Protein AF-A0A3P3W7S9-F1 (afdb_monomer)

Organism: NCBI:txid2488993

Solvent-accessible surface area (backbone atoms only — not comparable to full-atom values): 13340 Å² total; per-residue (Å²): 113,68,72,62,51,54,52,51,25,41,53,52,44,44,53,49,47,34,52,47,26,52,76,54,43,89,82,35,68,66,42,37,53,52,24,51,50,52,52,49,37,46,53,52,24,73,74,41,65,72,84,59,17,66,53,35,43,47,53,34,48,53,51,43,51,54,51,57,74,47,34,88,75,47,58,93,92,58,33,7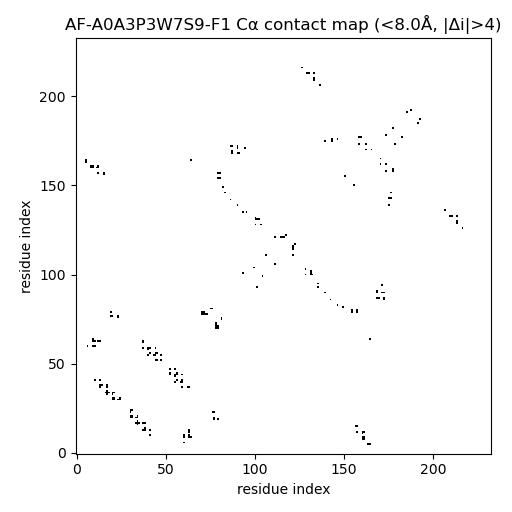8,64,56,93,42,49,70,54,45,57,52,47,64,74,55,48,83,81,50,91,58,55,92,82,52,71,82,57,52,73,70,60,63,67,69,51,60,90,87,38,72,73,50,57,55,48,53,49,52,54,51,48,54,55,49,50,48,51,53,49,54,52,50,52,56,48,55,45,67,76,67,62,43,78,69,52,53,54,51,46,68,36,36,60,91,76,54,55,87,56,58,42,51,51,42,40,62,63,47,53,82,49,74,80,68,94,64,78,99,43,75,70,56,53,56,51,51,52,50,52,52,50,50,53,51,50,54,51,51,51,52,54,57,52,45,55,55,53,51,50,55,53,49,56,49,54,54,49,57,50,63,77,73,110

Sequence (233 aa):
MEKLEVQKKALSLGKLFVKQLKLKAGDDMLSMWMAHYIAEKMANAESAVGKQKAKLDKECFDTILALWKHRWTMQRGSRPLENFELLFEVLQKLDPDKEKSFYVDRFKDDDLKKLKKGAASREWLDIAIELDKIARLGIEYSLGKATEVSETDLSEEWLKNSSMLTDNADRKIIRILLERTPILELEDDESNIAFMENLKIEKIKNRIESLKHFSKINTKLLESLERDLITKE

pLDDT: mean 71.25, std 13.62, range [36.81, 92.31]

Foldseek 3Di:
DVVVLLLVLLVLLLVLLLVLLVVPVPPDPVSVVLSVVLVVLSVCLVPDDDPVNVVSSVVSSVSSLVVVVCQVVDDPSSHQPNVCPVVLVVCVLLPPPPPDQNPCNVADPVNLVPDDPPDPVNVVVVLVSLVSNLVSLVSLVVSLVVCVVVDDVSNVSSLVSCCVSDDDRSVRVSCSNCVVPPPPVDDPDPVVVVVRVVVVVVVVVVSVVSVVVVVVSVVVVVVVVVVVVVVVD

Mean predicted aligned error: 13.7 Å

Structure (mmCIF, N/CA/C/O backbone):
data_AF-A0A3P3W7S9-F1
#
_entry.id   AF-A0A3P3W7S9-F1
#
loop_
_atom_site.group_PDB
_atom_site.id
_atom_site.type_symbol
_atom_site.label_atom_id
_atom_site.label_alt_id
_atom_site.label_comp_id
_atom_site.label_asym_id
_atom_site.label_entity_id
_atom_site.label_seq_id
_atom_site.pdbx_PDB_ins_code
_atom_site.Cartn_x
_atom_site.Cartn_y
_atom_site.Cartn_z
_atom_site.occupancy
_atom_site.B_iso_or_equiv
_atom_site.auth_seq_id
_atom_site.auth_comp_id
_atom_site.auth_asym_id
_atom_site.auth_atom_id
_atom_site.pdbx_PDB_model_num
ATOM 1 N N . MET A 1 1 ? -7.184 -16.498 17.902 1.00 48.34 1 MET A N 1
ATOM 2 C CA . MET A 1 1 ? -6.368 -15.277 18.070 1.00 48.34 1 MET A CA 1
ATOM 3 C C . MET A 1 1 ? -6.743 -14.214 17.044 1.00 48.34 1 MET A C 1
ATOM 5 O O . MET A 1 1 ? -7.077 -13.113 17.454 1.00 48.34 1 MET A O 1
ATOM 9 N N . GLU A 1 2 ? -6.859 -14.577 15.767 1.00 56.97 2 GLU A N 1
ATOM 10 C CA . GLU A 1 2 ? -7.208 -13.697 14.634 1.00 56.97 2 GLU A CA 1
ATOM 11 C C . GLU A 1 2 ? -8.414 -12.748 14.855 1.00 56.97 2 GLU A C 1
ATOM 13 O O . GLU A 1 2 ? -8.296 -11.536 14.701 1.00 56.97 2 GLU A O 1
ATOM 18 N N . LYS A 1 3 ? -9.570 -13.247 15.331 1.00 66.06 3 LYS A N 1
ATOM 19 C CA . LYS A 1 3 ? -10.762 -12.398 15.581 1.00 66.06 3 LYS A CA 1
ATOM 20 C C . LYS A 1 3 ? -10.548 -11.307 16.638 1.00 66.06 3 LYS A C 1
ATOM 22 O O . LYS A 1 3 ? -11.140 -10.236 16.533 1.00 66.06 3 LYS A O 1
ATOM 27 N N . LEU A 1 4 ? -9.725 -11.579 17.653 1.00 72.75 4 LEU A N 1
ATOM 28 C CA . LEU A 1 4 ? -9.430 -10.622 18.722 1.00 72.75 4 LEU A CA 1
ATOM 29 C C . LEU A 1 4 ? -8.502 -9.512 18.210 1.00 72.75 4 LEU A C 1
ATOM 31 O O . LEU A 1 4 ? -8.643 -8.352 18.589 1.00 72.75 4 LEU A O 1
ATOM 35 N N . GLU A 1 5 ? -7.562 -9.862 17.336 1.00 75.19 5 GLU A N 1
ATOM 36 C CA . GLU A 1 5 ? -6.640 -8.907 16.728 1.00 75.19 5 GLU A CA 1
ATOM 37 C C . GLU A 1 5 ? -7.349 -7.980 15.734 1.00 75.19 5 GLU A C 1
ATOM 39 O O . GLU A 1 5 ? -7.172 -6.762 15.788 1.00 75.19 5 GLU A O 1
ATOM 44 N N . VAL A 1 6 ? -8.235 -8.534 14.904 1.00 76.31 6 VAL A N 1
ATOM 45 C CA . VAL A 1 6 ? -9.087 -7.770 13.981 1.00 76.31 6 VAL A CA 1
ATOM 46 C C . VAL A 1 6 ? -9.967 -6.764 14.734 1.00 76.31 6 VAL A C 1
ATOM 48 O O . VAL A 1 6 ? -10.072 -5.606 14.328 1.00 76.31 6 VAL A O 1
ATOM 51 N N . GLN A 1 7 ? -10.545 -7.160 15.873 1.00 78.06 7 GLN A N 1
ATOM 52 C CA . GLN A 1 7 ? -11.317 -6.249 16.725 1.00 78.06 7 GLN A CA 1
ATOM 53 C C . GLN A 1 7 ? -10.458 -5.122 17.312 1.00 78.06 7 GLN A C 1
ATOM 55 O O . GLN A 1 7 ? -10.874 -3.963 17.291 1.00 78.06 7 GLN A O 1
ATOM 60 N N . LYS A 1 8 ? -9.245 -5.424 17.790 1.00 82.88 8 LYS A N 1
ATOM 61 C CA . LYS A 1 8 ? -8.313 -4.401 18.294 1.00 82.88 8 LYS A CA 1
ATOM 62 C C . LYS A 1 8 ? -7.922 -3.401 17.204 1.00 82.88 8 LYS A C 1
ATOM 64 O O . LYS A 1 8 ? -7.954 -2.199 17.455 1.00 82.88 8 LYS A O 1
ATOM 69 N N . LYS A 1 9 ? -7.605 -3.878 15.995 1.00 81.69 9 LYS A N 1
ATOM 70 C CA . LYS A 1 9 ? -7.265 -3.029 14.838 1.00 81.69 9 LYS A CA 1
ATOM 71 C C . LYS A 1 9 ? -8.430 -2.119 14.441 1.00 81.69 9 LYS A C 1
ATOM 73 O O . LYS A 1 9 ? -8.224 -0.926 14.227 1.00 81.69 9 LYS A O 1
ATOM 78 N N . ALA A 1 10 ? -9.658 -2.636 14.444 1.00 83.12 10 ALA A N 1
ATOM 79 C CA . ALA A 1 10 ? -10.846 -1.820 14.209 1.00 83.12 10 ALA A CA 1
ATOM 80 C C . ALA A 1 10 ? -11.031 -0.737 15.283 1.00 83.12 10 ALA A C 1
ATOM 82 O O . ALA A 1 10 ? -11.249 0.419 14.940 1.00 83.12 10 ALA A O 1
ATOM 83 N N . LEU A 1 11 ? -10.871 -1.047 16.572 1.00 85.88 11 LEU A N 1
ATOM 84 C CA . LEU A 1 11 ? -10.945 -0.021 17.620 1.00 85.88 11 LEU A CA 1
ATOM 85 C C . LEU A 1 11 ? -9.870 1.061 17.443 1.00 85.88 11 LEU A C 1
ATOM 87 O O . LEU A 1 11 ? -10.163 2.248 17.588 1.00 85.88 11 LEU A O 1
ATOM 91 N N . SER A 1 12 ? -8.646 0.684 17.074 1.00 87.31 12 SER A N 1
ATOM 92 C CA . SER A 1 12 ? -7.593 1.649 16.745 1.00 87.31 12 SER A CA 1
ATOM 93 C C . SER A 1 12 ? -7.979 2.548 15.564 1.00 87.31 12 SER A C 1
ATOM 95 O O . SER A 1 12 ? -7.796 3.761 15.656 1.00 87.31 12 SER A O 1
ATOM 97 N N . LEU A 1 13 ? -8.596 2.008 14.503 1.00 84.25 13 LEU A N 1
ATOM 98 C CA . LEU A 1 13 ? -9.156 2.826 13.414 1.00 84.25 13 LEU A CA 1
ATOM 99 C C . LEU A 1 13 ? -10.234 3.793 13.909 1.00 84.25 13 LEU A C 1
ATOM 101 O O . LEU A 1 13 ? -10.255 4.947 13.489 1.00 84.25 13 LEU A O 1
ATOM 105 N N . GLY A 1 14 ? -11.109 3.351 14.815 1.00 85.69 14 GLY A N 1
ATOM 106 C CA . GLY A 1 14 ? -12.114 4.214 15.435 1.00 85.69 14 GLY A CA 1
ATOM 107 C C . GLY A 1 14 ? -11.482 5.434 16.110 1.00 85.69 14 GLY A C 1
ATOM 108 O O . GLY A 1 14 ? -11.909 6.564 15.872 1.00 85.69 14 GLY A O 1
ATOM 109 N N . LYS A 1 15 ? -10.394 5.237 16.867 1.00 89.06 15 LYS A N 1
ATOM 110 C CA . LYS A 1 15 ? -9.642 6.336 17.507 1.00 89.06 15 LYS A CA 1
ATOM 111 C C . LYS A 1 15 ? -9.052 7.303 16.480 1.00 89.06 15 LYS A C 1
ATOM 113 O O . LYS A 1 15 ? -9.126 8.517 16.677 1.00 89.06 15 LYS A O 1
ATOM 118 N N . LEU A 1 16 ? -8.516 6.780 15.377 1.00 87.25 16 LEU A N 1
ATOM 119 C CA . LEU A 1 16 ? -7.978 7.597 14.288 1.00 87.25 16 LEU A CA 1
ATOM 120 C C . LEU A 1 16 ? -9.069 8.420 13.596 1.00 87.25 16 LEU A C 1
ATOM 122 O O . LEU A 1 16 ? -8.857 9.606 13.351 1.00 87.25 16 LEU A O 1
ATOM 126 N N . PHE A 1 17 ? -10.258 7.850 13.367 1.00 86.38 17 PHE A N 1
ATOM 127 C CA . PHE A 1 17 ? -11.401 8.597 12.831 1.00 86.38 17 PHE A CA 1
ATOM 128 C C . PHE A 1 17 ? -11.812 9.734 13.756 1.00 86.38 17 PHE A C 1
ATOM 130 O O . PHE A 1 17 ? -11.965 10.863 13.300 1.00 86.38 17 PHE A O 1
ATOM 137 N N . VAL A 1 18 ? -11.942 9.469 15.057 1.00 87.00 18 VAL A N 1
ATOM 138 C CA . VAL A 1 18 ? -12.295 10.504 16.037 1.00 87.00 18 VAL A CA 1
ATOM 139 C C . VAL A 1 18 ? -11.268 11.638 16.026 1.00 87.00 18 VAL A C 1
ATOM 141 O O . VAL A 1 18 ? -11.655 12.804 16.058 1.00 87.00 18 VAL A O 1
ATOM 144 N N . LYS A 1 19 ? -9.970 11.319 15.949 1.00 86.62 19 LYS A N 1
ATOM 145 C CA . LYS A 1 19 ? -8.893 12.316 15.855 1.00 86.62 19 LYS A CA 1
ATOM 146 C C . LYS A 1 19 ? -8.997 13.122 14.556 1.00 86.62 19 LYS A C 1
ATOM 148 O O . LYS A 1 19 ? -9.056 14.345 14.618 1.00 86.62 19 LYS A O 1
ATOM 153 N N . GLN A 1 20 ? -9.086 12.453 13.406 1.00 82.50 20 GLN A N 1
ATOM 154 C CA . GLN A 1 20 ? -9.135 13.091 12.085 1.00 82.50 20 GLN A CA 1
ATOM 155 C C . GLN A 1 20 ? -10.357 14.000 11.922 1.00 82.50 20 GLN A C 1
ATOM 157 O O . GLN A 1 20 ? -10.227 15.149 11.508 1.00 82.50 20 GLN A O 1
ATOM 162 N N . LEU A 1 21 ? -11.541 13.507 12.282 1.00 83.44 21 LEU A N 1
ATOM 163 C CA . LEU A 1 21 ? -12.796 14.243 12.135 1.00 83.44 21 LEU A CA 1
ATOM 164 C C . LEU A 1 21 ? -12.864 15.456 13.079 1.00 83.44 21 LEU A C 1
ATOM 166 O O . LEU A 1 21 ? -13.426 16.485 12.712 1.00 83.44 21 LEU A O 1
ATOM 170 N N . LYS A 1 22 ? -12.240 15.379 14.265 1.00 79.75 22 LYS A N 1
ATOM 171 C CA . LYS A 1 22 ? -12.144 16.514 15.201 1.00 79.75 22 LYS A CA 1
ATOM 172 C C . LYS A 1 22 ? -11.171 17.602 14.747 1.00 79.75 22 LYS A C 1
ATOM 174 O O . LYS A 1 22 ? -11.395 18.764 15.069 1.00 79.75 22 LYS A O 1
ATOM 179 N N . LEU A 1 23 ? -10.122 17.267 13.990 1.00 71.62 23 LEU A N 1
ATOM 180 C CA . LEU A 1 23 ? -9.153 18.254 13.486 1.00 71.62 23 LEU A CA 1
ATOM 181 C C . LEU A 1 23 ? -9.780 19.271 12.513 1.00 71.62 23 LEU A C 1
ATOM 183 O O . LEU A 1 23 ? -9.261 20.375 12.378 1.00 71.62 23 LEU A O 1
ATOM 187 N N . LYS A 1 24 ? -10.907 18.931 11.872 1.00 63.69 24 LYS A N 1
ATOM 188 C CA . LYS A 1 24 ? -11.657 19.809 10.955 1.00 63.69 24 LYS A CA 1
ATOM 189 C C . LYS A 1 24 ? -13.030 20.254 11.472 1.00 63.69 24 LYS A C 1
ATOM 191 O O . LYS A 1 24 ? -13.818 20.820 10.720 1.00 63.69 24 LYS A O 1
ATOM 196 N N . ALA A 1 25 ? -13.290 20.070 12.764 1.00 56.97 25 ALA A N 1
ATOM 197 C CA . ALA A 1 25 ? -14.557 20.384 13.427 1.00 56.97 25 ALA A CA 1
ATOM 198 C C . ALA A 1 25 ? -15.072 21.829 13.267 1.00 56.97 25 ALA A C 1
ATOM 200 O O . ALA A 1 25 ? -16.229 22.084 13.586 1.00 56.97 25 ALA A O 1
ATOM 201 N N . GLY A 1 26 ? -14.227 22.764 12.819 1.00 58.28 26 GLY A N 1
ATOM 202 C CA . GLY A 1 26 ? -14.565 24.183 12.708 1.00 58.28 26 GLY A CA 1
ATOM 203 C C . GLY A 1 26 ? -15.708 24.496 11.737 1.00 58.28 26 GLY A C 1
ATOM 204 O O . GLY A 1 26 ? -16.517 25.355 12.063 1.00 58.28 26 GLY A O 1
ATOM 205 N N . ASP A 1 27 ? -15.818 23.771 10.612 1.00 59.06 27 ASP A N 1
ATOM 206 C CA . ASP A 1 27 ? -16.780 24.091 9.535 1.00 59.06 27 ASP A CA 1
ATOM 207 C C . ASP A 1 27 ? -17.747 22.944 9.163 1.00 59.06 27 ASP A C 1
ATOM 209 O O . ASP A 1 27 ? -18.710 23.176 8.432 1.00 59.06 27 ASP A O 1
ATOM 213 N N . ASP A 1 28 ? -17.545 21.712 9.656 1.00 72.94 28 ASP A N 1
ATOM 214 C CA . ASP A 1 28 ? -18.392 20.558 9.305 1.00 72.94 28 ASP A CA 1
ATOM 215 C C . ASP A 1 28 ? -19.055 19.906 10.528 1.00 72.94 28 ASP A C 1
ATOM 217 O O . ASP A 1 28 ? -18.477 19.067 11.232 1.00 72.94 28 ASP A O 1
ATOM 221 N N . MET A 1 29 ? -20.326 20.258 10.743 1.00 78.25 29 MET A N 1
ATOM 222 C CA . MET A 1 29 ? -21.159 19.648 11.780 1.00 78.25 29 MET A CA 1
ATOM 223 C C . MET A 1 29 ? -21.304 18.132 11.591 1.00 78.25 29 MET A C 1
ATOM 225 O O . MET A 1 29 ? -21.335 17.409 12.584 1.00 78.25 29 MET A O 1
ATOM 229 N N . LEU A 1 30 ? -21.348 17.617 10.358 1.00 81.19 30 LEU A N 1
ATOM 230 C CA . LEU A 1 30 ? -21.513 16.182 10.113 1.00 81.19 30 LEU A CA 1
ATOM 231 C C . LEU A 1 30 ? -20.293 15.394 10.610 1.00 81.19 30 LEU A C 1
ATOM 233 O O . LEU A 1 30 ? -20.451 14.390 11.310 1.00 81.19 30 LEU A O 1
ATOM 237 N N . SER A 1 31 ? -19.082 15.867 10.299 1.00 80.44 31 SER A N 1
ATOM 238 C CA . SER A 1 31 ? -17.833 15.268 10.788 1.00 80.44 31 SER A CA 1
ATOM 239 C C . SER A 1 31 ? -17.781 15.235 12.316 1.00 80.44 31 SER A C 1
ATOM 241 O O . SER A 1 31 ? -17.398 14.217 12.896 1.00 80.44 31 SER A O 1
ATOM 243 N N . MET A 1 32 ? -18.239 16.299 12.980 1.00 82.06 32 MET A N 1
ATOM 244 C CA . MET A 1 32 ? -18.316 16.346 14.442 1.00 82.06 32 MET A CA 1
ATOM 245 C C . MET A 1 32 ? -19.301 15.336 15.019 1.00 82.06 32 MET A C 1
ATOM 247 O O . MET A 1 32 ? -18.949 14.582 15.928 1.00 82.06 32 MET A O 1
ATOM 251 N N . TRP A 1 33 ? -20.512 15.273 14.469 1.00 87.00 33 TRP A N 1
ATOM 252 C CA . TRP A 1 33 ? -21.512 14.289 14.882 1.00 87.00 33 TRP A CA 1
ATOM 253 C C . TRP A 1 33 ? -20.998 12.860 14.710 1.00 87.00 33 TRP A C 1
ATOM 255 O O . TRP A 1 33 ? -21.139 12.043 15.619 1.00 87.00 33 TRP A O 1
ATOM 265 N N . MET A 1 34 ? -20.330 12.571 13.593 1.00 87.31 34 MET A N 1
ATOM 266 C CA . MET A 1 34 ? -19.750 11.254 13.342 1.00 87.31 34 MET A CA 1
ATOM 267 C C . MET A 1 34 ? -18.612 10.930 14.322 1.00 87.31 34 MET A C 1
ATOM 269 O O . MET A 1 34 ? -18.559 9.824 14.859 1.00 87.31 34 MET A O 1
ATOM 273 N N . ALA A 1 35 ? -17.739 11.895 14.629 1.00 87.12 35 ALA A N 1
ATOM 274 C CA . ALA A 1 35 ? -16.677 11.718 15.619 1.00 87.12 35 ALA A CA 1
ATOM 275 C C . ALA A 1 35 ? -17.239 11.407 17.015 1.00 87.12 35 ALA A C 1
ATOM 277 O O . ALA A 1 35 ? -16.740 10.518 17.706 1.00 87.12 35 ALA A O 1
ATOM 278 N N . HIS A 1 36 ? -18.284 12.122 17.433 1.00 87.88 36 HIS A N 1
ATOM 279 C CA . HIS A 1 36 ? -18.950 11.874 18.709 1.00 87.88 36 HIS A CA 1
ATOM 280 C C . HIS A 1 36 ? -19.656 10.519 18.735 1.00 87.88 36 HIS A C 1
ATOM 282 O O . HIS A 1 36 ? -19.492 9.779 19.701 1.00 87.88 36 HIS A O 1
ATOM 288 N N . TYR A 1 37 ? -20.358 10.161 17.661 1.00 91.69 37 TYR A N 1
ATOM 289 C CA . TYR A 1 37 ? -21.063 8.887 17.552 1.00 91.69 37 TYR A CA 1
ATOM 290 C C . TYR A 1 37 ? -20.120 7.682 17.666 1.00 91.69 37 TYR A C 1
ATOM 292 O O . TYR A 1 37 ? -20.388 6.748 18.422 1.00 91.69 37 TYR A O 1
ATOM 300 N N . ILE A 1 38 ? -18.976 7.710 16.974 1.00 92.31 38 ILE A N 1
ATOM 301 C CA . ILE A 1 38 ? -17.969 6.643 17.087 1.00 92.31 38 ILE A CA 1
ATOM 302 C C . ILE A 1 38 ? -17.402 6.590 18.504 1.00 92.31 38 ILE A C 1
ATOM 304 O O . ILE A 1 38 ? -17.311 5.508 19.081 1.00 92.31 38 ILE A O 1
ATOM 308 N N . ALA A 1 39 ? -17.037 7.741 19.078 1.00 89.88 39 ALA A N 1
ATOM 309 C CA . ALA A 1 39 ? -16.485 7.801 20.429 1.00 89.88 39 ALA A CA 1
ATOM 310 C C . ALA A 1 39 ? -17.464 7.233 21.469 1.00 89.88 39 ALA A C 1
ATOM 312 O O . ALA A 1 39 ? -17.054 6.493 22.361 1.00 89.88 39 ALA A O 1
ATOM 313 N N . GLU A 1 40 ? -18.758 7.521 21.325 1.00 90.69 40 GLU A N 1
ATOM 314 C CA . GLU A 1 40 ? -19.816 6.972 22.169 1.00 90.69 40 GLU A CA 1
ATOM 315 C C . GLU A 1 40 ? -19.940 5.451 22.003 1.00 90.69 40 GLU A C 1
ATOM 317 O O . GLU A 1 40 ? -19.948 4.715 22.992 1.00 90.69 40 GLU A O 1
ATOM 322 N N . LYS A 1 41 ? -19.981 4.946 20.763 1.00 91.88 41 LYS A N 1
ATOM 323 C CA . LYS A 1 41 ? -20.032 3.499 20.494 1.00 91.88 41 LYS A CA 1
ATOM 324 C C . LYS A 1 41 ? -18.829 2.761 21.079 1.00 91.88 41 LYS A C 1
ATOM 326 O O . LYS A 1 41 ? -19.001 1.684 21.649 1.00 91.88 41 LYS A O 1
ATOM 331 N N . MET A 1 42 ? -17.642 3.358 21.005 1.00 90.25 42 MET A N 1
ATOM 332 C CA . MET A 1 42 ? -16.427 2.829 21.620 1.00 90.25 42 MET A CA 1
ATOM 333 C C . MET A 1 42 ? -16.506 2.823 23.149 1.00 90.25 42 MET A C 1
ATOM 335 O O . MET A 1 42 ? -16.262 1.785 23.759 1.00 90.25 42 MET A O 1
ATOM 339 N N . ALA A 1 43 ? -16.906 3.934 23.770 1.00 89.25 43 ALA A N 1
ATOM 340 C CA . ALA A 1 43 ? -17.034 4.032 25.225 1.00 89.25 43 ALA A CA 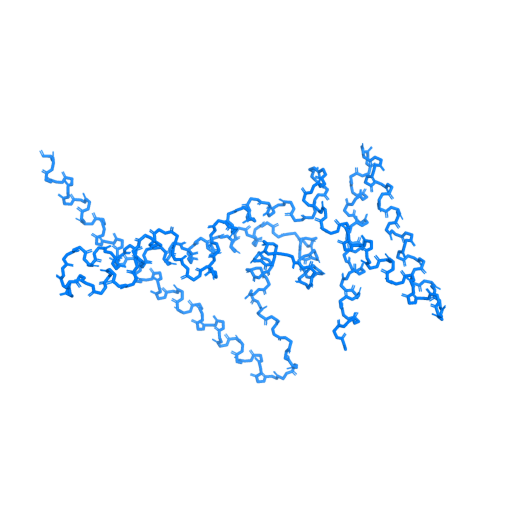1
ATOM 341 C C . ALA A 1 43 ? -18.067 3.038 25.787 1.00 89.25 43 ALA A C 1
ATOM 343 O O . ALA A 1 43 ? -17.839 2.395 26.816 1.00 89.25 43 ALA A O 1
ATOM 344 N N . ASN A 1 44 ? -19.187 2.857 25.084 1.00 88.25 44 ASN A N 1
ATOM 345 C CA . ASN A 1 44 ? -20.223 1.891 25.447 1.00 88.25 44 ASN A CA 1
ATOM 346 C C . ASN A 1 44 ? -19.721 0.442 25.342 1.00 88.25 44 ASN A C 1
ATOM 348 O O . ASN A 1 44 ? -20.028 -0.379 26.202 1.00 88.25 44 ASN A O 1
ATOM 352 N N . ALA A 1 45 ? -18.927 0.119 24.319 1.00 88.69 45 ALA A N 1
ATOM 353 C CA . ALA A 1 45 ? -18.310 -1.200 24.169 1.00 88.69 45 ALA A CA 1
ATOM 354 C C . ALA A 1 45 ? -17.260 -1.481 25.267 1.00 88.69 45 ALA A C 1
ATOM 356 O O . ALA A 1 45 ? -17.261 -2.546 25.897 1.00 88.69 45 ALA A O 1
ATOM 357 N N . GLU A 1 46 ? -16.405 -0.498 25.568 1.00 87.50 46 GLU A N 1
ATOM 358 C CA . GLU A 1 46 ? -15.364 -0.609 26.597 1.00 87.50 46 GLU A CA 1
ATOM 359 C C . GLU A 1 46 ? -15.958 -0.812 28.002 1.00 87.50 46 GLU A C 1
ATOM 361 O O . GLU A 1 46 ? -15.513 -1.704 28.730 1.00 87.50 46 GLU A O 1
ATOM 366 N N . SER A 1 47 ? -17.004 -0.054 28.350 1.00 86.94 47 SER A N 1
ATOM 367 C CA . SER A 1 47 ? -17.661 -0.091 29.668 1.00 86.94 47 SER A CA 1
ATOM 368 C C . SER A 1 47 ? -18.626 -1.267 29.878 1.00 86.94 47 SER A C 1
ATOM 370 O O . SER A 1 47 ? -18.957 -1.597 31.018 1.00 86.94 47 SER A O 1
ATOM 372 N N . ALA A 1 48 ? -19.072 -1.934 28.811 1.00 87.44 48 ALA A N 1
ATOM 373 C CA . ALA A 1 48 ? -20.021 -3.036 28.914 1.00 87.44 48 ALA A CA 1
ATOM 374 C C . ALA A 1 48 ? -19.402 -4.326 29.476 1.00 87.44 48 ALA A C 1
ATOM 376 O O . ALA A 1 48 ? -18.258 -4.689 29.181 1.00 87.44 48 ALA A O 1
ATOM 377 N N . VAL A 1 49 ? -20.208 -5.073 30.239 1.00 84.50 49 VAL A N 1
ATOM 378 C CA . VAL A 1 49 ? -19.833 -6.347 30.873 1.00 84.50 49 VAL A CA 1
ATOM 379 C C . VAL A 1 49 ? -20.888 -7.420 30.574 1.00 84.50 49 VAL A C 1
ATOM 381 O O . VAL A 1 49 ? -22.065 -7.130 30.353 1.00 84.50 49 VAL A O 1
ATOM 384 N N . GLY A 1 50 ? -20.474 -8.688 30.545 1.00 82.56 50 GLY A N 1
ATOM 385 C CA . GLY A 1 50 ? -21.378 -9.827 30.377 1.00 82.56 50 GLY A CA 1
ATOM 386 C C . GLY A 1 50 ? -21.966 -9.941 28.966 1.00 82.56 50 GLY A C 1
ATOM 387 O O . GLY A 1 50 ? -21.332 -9.579 27.977 1.00 82.56 50 GLY A O 1
ATOM 388 N N . LYS A 1 51 ? -23.194 -10.465 28.855 1.00 78.38 51 LYS A N 1
ATOM 389 C CA . LYS A 1 51 ? -23.840 -10.767 27.559 1.00 78.38 51 LYS A CA 1
ATOM 390 C C . LYS A 1 51 ? -24.038 -9.539 26.660 1.00 78.38 51 LYS A C 1
ATOM 392 O O . LYS A 1 51 ? -24.097 -9.685 25.443 1.00 78.38 51 LYS A O 1
ATOM 397 N N . GLN A 1 52 ? -24.126 -8.344 27.242 1.00 85.25 52 GLN A N 1
ATOM 398 C CA . GLN A 1 52 ? -24.321 -7.101 26.497 1.00 85.25 52 GLN A CA 1
ATOM 399 C C . GLN A 1 52 ? -23.029 -6.602 25.833 1.00 85.25 52 GLN A C 1
ATOM 401 O O . GLN A 1 52 ? -23.101 -5.956 24.788 1.00 85.25 52 GLN A O 1
ATOM 406 N N . LYS A 1 53 ? -21.859 -6.980 26.371 1.00 87.31 53 LYS A N 1
ATOM 407 C CA . LYS A 1 53 ? -20.546 -6.605 25.831 1.00 87.31 53 LYS A CA 1
ATOM 408 C C . LYS A 1 53 ? -20.362 -7.086 24.394 1.00 87.31 53 LYS A C 1
ATOM 410 O O . LYS A 1 53 ? -20.118 -6.284 23.507 1.00 87.31 53 LYS A O 1
ATOM 415 N N . ALA A 1 54 ? -20.623 -8.369 24.141 1.00 85.50 54 ALA A N 1
ATOM 416 C CA . ALA A 1 54 ? -20.471 -8.955 22.809 1.00 85.50 54 ALA A CA 1
ATOM 417 C C . ALA A 1 54 ? -21.344 -8.270 21.738 1.00 85.50 54 ALA A C 1
ATOM 419 O O . ALA A 1 54 ? -20.944 -8.172 20.579 1.00 85.50 54 ALA A O 1
ATOM 420 N N . LYS A 1 55 ? -22.536 -7.788 22.118 1.00 88.88 55 LYS A N 1
ATOM 421 C CA . LYS A 1 55 ? -23.423 -7.051 21.210 1.00 88.88 55 LYS A CA 1
ATOM 422 C C . LYS A 1 55 ? -22.864 -5.660 20.899 1.00 88.88 55 LYS A C 1
ATOM 424 O O . LYS A 1 55 ? -22.802 -5.288 19.733 1.00 88.88 55 LYS A O 1
ATOM 429 N N . LEU A 1 56 ? -22.445 -4.922 21.926 1.00 88.44 56 LEU A N 1
ATOM 430 C CA . LEU A 1 56 ? -21.909 -3.566 21.778 1.00 88.44 56 LEU A CA 1
ATOM 431 C C . LEU A 1 56 ? -20.553 -3.551 21.060 1.00 88.44 56 LEU A C 1
ATOM 433 O O . LEU A 1 56 ? -20.343 -2.697 20.203 1.00 88.44 56 LEU A O 1
ATOM 437 N N . ASP A 1 57 ? -19.688 -4.533 21.320 1.00 85.50 57 ASP A N 1
ATOM 438 C CA . ASP A 1 57 ? -18.430 -4.726 20.588 1.00 85.50 57 ASP A CA 1
ATOM 439 C C . ASP A 1 57 ? -18.692 -4.925 19.093 1.00 85.50 57 ASP A C 1
ATOM 441 O O . ASP A 1 57 ? -18.033 -4.313 18.253 1.00 85.50 57 ASP A O 1
ATOM 445 N N . LYS A 1 58 ? -19.686 -5.757 18.753 1.00 88.25 58 LYS A N 1
ATOM 446 C CA . LYS A 1 58 ? -20.064 -6.004 17.361 1.00 88.25 58 LYS A CA 1
ATOM 447 C C . LYS A 1 58 ? -20.636 -4.751 16.698 1.00 88.25 58 LYS A C 1
ATOM 449 O O . LYS A 1 58 ? -20.216 -4.416 15.599 1.00 88.25 58 LYS A O 1
ATOM 454 N N . GLU A 1 59 ? -21.548 -4.041 17.360 1.00 89.38 59 GLU A N 1
ATOM 455 C CA . GLU A 1 59 ? -22.098 -2.785 16.831 1.00 89.38 59 GLU A CA 1
ATOM 456 C C . GLU A 1 59 ? -21.008 -1.732 16.598 1.00 89.38 59 GLU A C 1
ATOM 458 O O . GLU A 1 59 ? -21.002 -1.067 15.562 1.00 89.38 59 GLU A O 1
ATOM 463 N N . CYS A 1 60 ? -20.074 -1.588 17.541 1.00 89.50 60 CYS A N 1
ATOM 464 C CA . CYS A 1 60 ? -18.936 -0.683 17.420 1.00 89.50 60 CYS A CA 1
ATOM 465 C C . CYS A 1 60 ? -18.048 -1.068 16.227 1.00 89.50 60 CYS A C 1
ATOM 467 O O . CYS A 1 60 ? -17.757 -0.234 15.368 1.00 89.50 60 CYS A O 1
ATOM 469 N N . PHE A 1 61 ? -17.693 -2.350 16.122 1.00 88.25 61 PHE A N 1
ATOM 470 C CA . PHE A 1 61 ? -16.905 -2.891 15.017 1.00 88.25 61 PHE A CA 1
ATOM 471 C C . PHE A 1 61 ? -17.568 -2.661 13.652 1.00 88.25 61 PHE A C 1
ATOM 473 O O . PHE A 1 61 ? -16.936 -2.124 12.740 1.00 88.25 61 PHE A O 1
ATOM 480 N N . ASP A 1 62 ? -18.849 -3.015 13.522 1.00 89.31 62 ASP A N 1
ATOM 481 C CA . ASP A 1 62 ? -19.613 -2.875 12.280 1.00 89.31 62 ASP A CA 1
ATOM 482 C C . ASP A 1 62 ? -19.732 -1.398 11.867 1.00 89.31 62 ASP A C 1
ATOM 484 O O . ASP A 1 62 ? -19.603 -1.069 10.687 1.00 89.31 62 ASP A O 1
ATOM 488 N N . THR A 1 63 ? -19.901 -0.493 12.838 1.00 90.88 63 THR A N 1
ATOM 489 C CA . THR A 1 63 ? -19.950 0.960 12.604 1.00 90.88 63 THR A CA 1
ATOM 490 C C . THR A 1 63 ? -18.623 1.482 12.054 1.00 90.88 63 THR A C 1
ATOM 492 O O . THR A 1 63 ? -18.606 2.202 11.054 1.00 90.88 63 THR A O 1
ATOM 495 N N . ILE A 1 64 ? -17.500 1.101 12.670 1.00 89.19 64 ILE A N 1
ATOM 496 C CA . ILE A 1 64 ? -16.165 1.518 12.221 1.00 89.19 64 ILE A CA 1
ATOM 497 C C . ILE A 1 64 ? -15.881 0.979 10.816 1.00 89.19 64 ILE A C 1
ATOM 499 O O . ILE A 1 64 ? -15.379 1.712 9.963 1.00 89.19 64 ILE A O 1
ATOM 503 N N . LEU A 1 65 ? -16.246 -0.275 10.542 1.00 86.12 65 LEU A N 1
ATOM 504 C CA . LEU A 1 65 ? -16.111 -0.868 9.214 1.00 86.12 65 LEU A CA 1
ATOM 505 C C . LEU A 1 65 ? -16.964 -0.162 8.161 1.00 86.12 65 LEU A C 1
ATOM 507 O O . LEU A 1 65 ? -16.497 0.057 7.042 1.00 86.12 65 LEU A O 1
ATOM 511 N N . ALA A 1 66 ? -18.207 0.184 8.492 1.00 88.06 66 ALA A N 1
ATOM 512 C CA . ALA A 1 66 ? -19.081 0.920 7.589 1.00 88.06 66 ALA A CA 1
ATOM 513 C C . ALA A 1 66 ? -18.465 2.278 7.237 1.00 88.06 66 ALA A C 1
ATOM 515 O O . ALA A 1 66 ? -18.355 2.618 6.059 1.00 88.06 66 ALA A O 1
ATOM 516 N N . LEU A 1 67 ? -17.970 3.013 8.233 1.00 86.94 67 LEU A N 1
ATOM 517 C CA . LEU A 1 67 ? -17.309 4.290 7.992 1.00 86.94 67 LEU A CA 1
ATOM 518 C C . LEU A 1 67 ? -16.030 4.132 7.163 1.00 86.94 67 LEU A C 1
ATOM 520 O O . LEU A 1 67 ? -15.805 4.893 6.220 1.00 86.94 67 LEU A O 1
ATOM 524 N N . TRP A 1 68 ? -15.229 3.108 7.461 1.00 85.62 68 TRP A N 1
ATOM 525 C CA . TRP A 1 68 ? -14.036 2.779 6.690 1.00 85.62 68 TRP A CA 1
ATOM 526 C C . TRP A 1 68 ? -14.365 2.560 5.215 1.00 85.62 68 TRP A C 1
ATOM 528 O O . TRP A 1 68 ? -13.692 3.124 4.356 1.00 85.62 68 TRP A O 1
ATOM 538 N N . LYS A 1 69 ? -15.430 1.821 4.882 1.00 83.38 69 LYS A N 1
ATOM 539 C CA . LYS A 1 69 ? -15.854 1.604 3.485 1.00 83.38 69 LYS A CA 1
ATOM 540 C C . LYS A 1 69 ? -16.159 2.903 2.735 1.00 83.38 69 LYS A C 1
ATOM 542 O O . LYS A 1 69 ? -15.895 2.975 1.539 1.00 83.38 69 LYS A O 1
ATOM 547 N N . HIS A 1 70 ? -16.643 3.932 3.427 1.00 84.06 70 HIS A N 1
ATOM 548 C CA . HIS A 1 70 ? -16.996 5.228 2.842 1.00 84.06 70 HIS A CA 1
ATOM 549 C C . HIS A 1 70 ? -15.873 6.278 2.890 1.00 84.06 70 HIS A C 1
ATOM 551 O O . HIS A 1 70 ? -16.076 7.405 2.437 1.00 84.06 70 HIS A O 1
ATOM 557 N N . ARG A 1 71 ? -14.674 5.927 3.371 1.00 81.50 71 ARG A N 1
ATOM 558 C CA . ARG A 1 71 ? -13.536 6.849 3.562 1.00 81.50 71 ARG A CA 1
ATOM 559 C C . ARG A 1 71 ? -13.215 7.753 2.362 1.00 81.50 71 ARG A C 1
ATOM 561 O O . ARG A 1 71 ? -12.999 8.944 2.549 1.00 81.50 71 ARG A O 1
ATOM 568 N N . TRP A 1 72 ? -13.280 7.230 1.135 1.00 75.62 72 TRP A N 1
ATOM 569 C CA . TRP A 1 72 ? -12.979 7.981 -0.096 1.00 75.62 72 TRP A CA 1
ATOM 570 C C . TRP A 1 72 ? -14.057 8.996 -0.497 1.00 75.62 72 TRP A C 1
ATOM 572 O O . TRP A 1 72 ? -13.807 9.900 -1.290 1.00 75.62 72 TRP A O 1
ATOM 582 N N . THR A 1 73 ? -15.261 8.872 0.064 1.00 79.75 73 THR A N 1
ATOM 583 C CA . THR A 1 73 ? -16.383 9.787 -0.203 1.00 79.75 73 THR A CA 1
ATOM 584 C C . THR A 1 73 ? -16.444 10.965 0.768 1.00 79.75 73 THR A C 1
ATOM 586 O O . THR A 1 73 ? -17.275 11.852 0.598 1.00 79.75 73 THR A O 1
ATOM 589 N N . MET A 1 74 ? -15.560 11.003 1.773 1.00 77.69 74 MET A N 1
ATOM 590 C CA . MET A 1 74 ? -15.511 12.094 2.747 1.00 77.69 74 MET A CA 1
ATOM 591 C C . MET A 1 74 ? -15.051 13.409 2.096 1.00 77.69 74 MET A C 1
ATOM 593 O O . MET A 1 74 ? -14.505 13.432 0.988 1.00 77.69 74 MET A O 1
ATOM 597 N N . GLN A 1 75 ? -15.273 14.532 2.774 1.00 74.94 75 GLN A N 1
ATOM 598 C CA . GLN A 1 75 ? -14.810 15.833 2.293 1.00 74.94 75 GLN A CA 1
ATOM 599 C C . GLN A 1 75 ? -13.276 15.916 2.268 1.00 74.94 75 GLN A C 1
ATOM 601 O O . GLN A 1 75 ? -12.584 15.261 3.052 1.00 74.94 75 GLN A O 1
ATOM 606 N N . ARG A 1 76 ? -12.745 16.750 1.367 1.00 68.88 76 ARG A N 1
ATOM 607 C CA . ARG A 1 76 ? -11.302 16.977 1.212 1.00 68.88 76 ARG A CA 1
ATOM 608 C C . ARG A 1 76 ? -10.679 17.495 2.521 1.00 68.88 76 ARG A C 1
ATOM 610 O O . ARG A 1 76 ? -11.193 18.415 3.162 1.00 68.88 76 ARG A O 1
ATOM 617 N N . GLY A 1 77 ? -9.558 16.919 2.920 1.00 68.38 77 GLY A N 1
ATOM 618 C CA . GLY A 1 77 ? -8.840 17.103 4.182 1.00 68.38 77 GLY A CA 1
ATOM 619 C C . GLY A 1 77 ? -9.340 16.253 5.358 1.00 68.38 77 GLY A C 1
ATOM 620 O O . GLY A 1 77 ? -8.695 16.257 6.404 1.00 68.38 77 GLY A O 1
ATOM 621 N N . SER A 1 78 ? -10.461 15.537 5.223 1.00 71.94 78 SER A N 1
ATOM 622 C CA . SER A 1 78 ? -10.983 14.617 6.252 1.00 71.94 78 SER A CA 1
ATOM 623 C C . SER A 1 78 ? -10.809 13.146 5.865 1.00 71.94 78 SER A C 1
ATOM 625 O O . SER A 1 78 ? -11.147 12.262 6.653 1.00 71.94 78 SER A O 1
ATOM 627 N N . ARG A 1 79 ? -10.298 12.869 4.659 1.00 77.62 79 ARG A N 1
ATOM 628 C CA . ARG A 1 79 ? -10.150 11.510 4.138 1.00 77.62 79 ARG A CA 1
ATOM 629 C C . ARG A 1 79 ? -8.924 10.841 4.756 1.00 77.62 79 ARG A C 1
ATOM 631 O O . ARG A 1 79 ? -7.829 11.405 4.722 1.00 77.62 79 ARG A O 1
ATOM 638 N N . PRO A 1 80 ? -9.066 9.615 5.275 1.00 76.44 80 PRO A N 1
ATOM 639 C CA . PRO A 1 80 ? -7.917 8.759 5.521 1.00 76.44 80 PRO A CA 1
ATOM 640 C C . PRO A 1 80 ? -7.076 8.615 4.247 1.00 76.44 80 PRO A C 1
ATOM 642 O O . PRO A 1 80 ? -7.627 8.399 3.171 1.00 76.44 80 PRO A O 1
ATOM 645 N N . LEU A 1 81 ? -5.750 8.701 4.384 1.00 71.56 81 LEU A N 1
ATOM 646 C CA . LEU A 1 81 ? -4.784 8.455 3.303 1.00 71.56 81 LEU A CA 1
ATOM 647 C C . LEU A 1 81 ? -4.939 9.372 2.071 1.00 71.56 81 LEU A C 1
ATOM 649 O O . LEU A 1 81 ? -4.535 9.001 0.973 1.00 71.56 81 LEU A O 1
ATOM 653 N N . GLU A 1 82 ? -5.467 10.583 2.247 1.00 71.88 82 GLU A N 1
ATOM 654 C CA . GLU A 1 82 ? -5.692 11.541 1.154 1.00 71.88 82 GLU A CA 1
ATOM 655 C C . GLU A 1 82 ? -4.430 11.863 0.344 1.00 71.88 82 GLU A C 1
ATOM 657 O O . GLU A 1 82 ? -4.467 11.913 -0.884 1.00 71.88 82 GLU A O 1
ATOM 662 N N . ASN A 1 83 ? -3.285 11.994 1.021 1.00 67.38 83 ASN A N 1
ATOM 663 C CA . ASN A 1 83 ? -1.987 12.242 0.384 1.00 67.38 83 ASN A CA 1
ATOM 664 C C . ASN A 1 83 ? -1.571 11.119 -0.580 1.00 67.38 83 ASN A C 1
ATOM 666 O O . ASN A 1 83 ? -0.718 11.321 -1.440 1.00 67.38 83 ASN A O 1
ATOM 670 N N . PHE A 1 84 ? -2.180 9.941 -0.449 1.00 65.62 84 PHE A N 1
ATOM 671 C CA . PHE A 1 84 ? -1.919 8.780 -1.283 1.00 65.62 84 PHE A CA 1
ATOM 672 C C . PHE A 1 84 ? -2.991 8.591 -2.372 1.00 65.62 84 PHE A C 1
ATOM 674 O O . PHE A 1 84 ? -2.863 7.656 -3.149 1.00 65.62 84 PHE A O 1
ATOM 681 N N . GLU A 1 85 ? -4.012 9.452 -2.513 1.00 68.31 85 GLU A N 1
ATOM 682 C CA . GLU A 1 85 ? -5.058 9.323 -3.559 1.00 68.31 85 GLU A CA 1
ATOM 683 C C . GLU A 1 85 ? -4.479 9.178 -4.968 1.00 68.31 85 GLU A C 1
ATOM 685 O O . GLU A 1 85 ? -4.797 8.226 -5.685 1.00 68.31 85 GLU A O 1
ATOM 690 N N . LEU A 1 86 ? -3.569 10.080 -5.338 1.00 64.62 86 LEU A N 1
ATOM 691 C CA . LEU A 1 86 ? -2.887 10.038 -6.633 1.00 64.62 86 LEU A CA 1
ATOM 692 C C . LEU A 1 86 ? -2.069 8.751 -6.792 1.00 64.62 86 LEU A C 1
ATOM 694 O O . LEU A 1 86 ? -2.002 8.172 -7.874 1.00 64.62 86 LEU A O 1
ATOM 698 N N . LEU A 1 87 ? -1.490 8.264 -5.697 1.00 64.06 87 LEU A N 1
ATOM 699 C CA . LEU A 1 87 ? -0.750 7.014 -5.668 1.00 64.06 87 LEU A CA 1
ATOM 700 C C . LEU A 1 87 ? -1.676 5.800 -5.860 1.00 64.06 87 LEU A C 1
ATOM 702 O O . LEU A 1 87 ? -1.324 4.891 -6.612 1.00 64.06 87 LEU A O 1
ATOM 706 N N . PHE A 1 88 ? -2.861 5.788 -5.233 1.00 63.81 88 PHE A N 1
ATOM 707 C CA . PHE A 1 88 ? -3.873 4.728 -5.383 1.00 63.81 88 PHE A CA 1
ATOM 708 C C . PHE A 1 88 ? -4.347 4.641 -6.826 1.00 63.81 88 PHE A C 1
ATOM 710 O O . PHE A 1 88 ? -4.454 3.540 -7.369 1.00 63.81 88 PHE A O 1
ATOM 717 N N . GLU A 1 89 ? -4.583 5.785 -7.465 1.00 62.22 89 GLU A N 1
ATOM 718 C CA . GLU A 1 89 ? -5.011 5.835 -8.859 1.00 62.22 89 GLU A CA 1
ATOM 719 C C . GLU A 1 89 ? -3.937 5.270 -9.800 1.00 62.22 89 GLU A C 1
ATOM 721 O O . GLU A 1 89 ? -4.231 4.461 -10.686 1.00 62.22 89 GLU A O 1
ATOM 726 N N . VAL A 1 90 ? -2.677 5.651 -9.587 1.00 62.28 90 VAL A N 1
ATOM 727 C CA . VAL A 1 90 ? -1.540 5.161 -10.373 1.00 62.28 90 VAL A CA 1
ATOM 728 C C . VAL A 1 90 ? -1.340 3.658 -10.145 1.00 62.28 90 VAL A C 1
ATOM 730 O O . VAL A 1 90 ? -1.251 2.898 -11.107 1.00 62.28 90 VAL A O 1
ATOM 733 N N . LEU A 1 91 ? -1.366 3.181 -8.900 1.00 59.69 91 LEU A N 1
ATOM 734 C CA . LEU A 1 91 ? -1.171 1.762 -8.577 1.00 59.69 91 LEU A CA 1
ATOM 735 C C . LEU A 1 91 ? -2.333 0.863 -9.010 1.00 59.69 91 LEU A C 1
ATOM 737 O O . LEU A 1 91 ? -2.095 -0.275 -9.413 1.00 59.69 91 LEU A O 1
ATOM 741 N N . GLN A 1 92 ? -3.576 1.354 -9.014 1.00 60.41 92 GLN A N 1
ATOM 742 C CA . GLN A 1 92 ? -4.689 0.637 -9.645 1.00 60.41 92 GLN A CA 1
ATOM 743 C C . GLN A 1 92 ? -4.444 0.412 -11.141 1.00 60.41 92 GLN A C 1
ATOM 745 O O . GLN A 1 92 ? -4.769 -0.659 -11.662 1.00 60.41 92 GLN A O 1
ATOM 750 N N . LYS A 1 93 ? -3.867 1.403 -11.831 1.00 57.22 93 LYS A N 1
ATOM 751 C CA . LYS A 1 93 ? -3.537 1.312 -13.261 1.00 57.22 93 LYS A CA 1
ATOM 752 C C . LYS A 1 93 ? -2.325 0.410 -13.525 1.00 57.22 93 LYS A C 1
ATOM 754 O O . LYS A 1 93 ? -2.263 -0.208 -14.584 1.00 57.22 93 LYS A O 1
ATOM 759 N N . LEU A 1 94 ? -1.406 0.305 -12.564 1.00 54.72 94 LEU A N 1
ATOM 760 C CA . LEU A 1 94 ? -0.103 -0.363 -12.695 1.00 54.72 94 LEU A CA 1
ATOM 761 C C . LEU A 1 94 ? 0.010 -1.733 -12.022 1.00 54.72 94 LEU A C 1
ATOM 763 O O . LEU A 1 94 ? 1.111 -2.274 -11.972 1.00 54.72 94 LEU A O 1
ATOM 767 N N . ASP A 1 95 ? -1.106 -2.281 -11.535 1.00 55.62 95 ASP A N 1
ATOM 768 C CA . ASP A 1 95 ? -1.193 -3.546 -10.801 1.00 55.62 95 ASP A CA 1
ATOM 769 C C . ASP A 1 95 ? -0.135 -4.598 -11.216 1.00 55.62 95 ASP A C 1
ATOM 771 O O . ASP A 1 95 ? -0.262 -5.211 -12.284 1.00 55.62 95 ASP A O 1
ATOM 775 N N . PRO A 1 96 ? 0.905 -4.812 -10.389 1.00 48.28 96 PRO A N 1
ATOM 776 C CA . PRO A 1 96 ? 1.985 -5.742 -10.695 1.00 48.28 96 PRO A CA 1
ATOM 777 C C . PRO A 1 96 ? 1.566 -7.215 -10.561 1.00 48.28 96 PRO A C 1
ATOM 779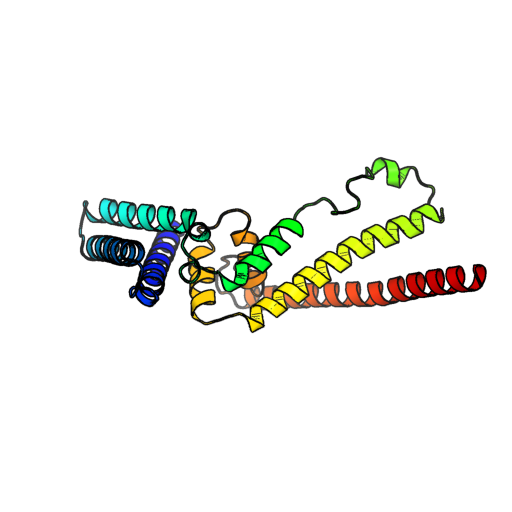 O O . PRO A 1 96 ? 2.257 -8.067 -11.111 1.00 48.28 96 PRO A O 1
ATOM 782 N N . ASP A 1 97 ? 0.436 -7.517 -9.904 1.00 45.22 97 ASP A N 1
ATOM 783 C CA . ASP A 1 97 ? -0.110 -8.883 -9.799 1.00 45.22 97 ASP A CA 1
ATOM 784 C C . ASP A 1 97 ? -1.074 -9.236 -10.928 1.00 45.22 97 ASP A C 1
ATOM 786 O O . ASP A 1 97 ? -1.542 -10.375 -11.016 1.00 45.22 97 ASP A O 1
ATOM 790 N N . LYS A 1 98 ? -1.394 -8.284 -11.813 1.00 51.41 98 LYS A N 1
ATOM 791 C CA . LYS A 1 98 ? -1.981 -8.671 -13.090 1.00 51.41 98 LYS A CA 1
ATOM 792 C C . LYS A 1 98 ? -0.924 -9.483 -13.820 1.00 51.41 98 LYS A C 1
ATOM 794 O O . LYS A 1 98 ? 0.031 -8.931 -14.353 1.00 51.41 98 LYS A O 1
ATOM 799 N N . GLU A 1 99 ? -1.182 -10.784 -13.900 1.00 46.25 99 GLU A N 1
ATOM 800 C CA . GLU A 1 99 ? -0.452 -11.791 -14.684 1.00 46.25 99 GLU A CA 1
ATOM 801 C C . GLU A 1 99 ? -0.227 -11.357 -16.150 1.00 46.25 99 GLU A C 1
ATOM 803 O O . GLU A 1 99 ? 0.610 -11.900 -16.864 1.00 46.25 99 GLU A O 1
ATOM 808 N N . LYS A 1 100 ? -0.970 -10.338 -16.598 1.00 51.59 100 LYS A N 1
ATOM 809 C CA . LYS A 1 100 ? -0.986 -9.800 -17.950 1.00 51.59 100 LYS A CA 1
ATOM 810 C C . LYS A 1 100 ? -0.216 -8.481 -18.037 1.00 51.59 100 LYS A C 1
ATOM 812 O O . LYS A 1 100 ? -0.541 -7.490 -17.371 1.00 51.59 100 LYS A O 1
ATOM 817 N N . SER A 1 101 ? 0.793 -8.469 -18.907 1.00 54.38 101 SER A N 1
ATOM 818 C CA . SER A 1 101 ? 1.510 -7.265 -19.338 1.00 54.38 101 SER A CA 1
ATOM 819 C C . SER A 1 101 ? 0.532 -6.214 -19.887 1.00 54.38 101 SER A C 1
ATOM 821 O O . SER A 1 101 ? -0.449 -6.556 -20.543 1.00 54.38 101 SER A O 1
ATOM 823 N N . PHE A 1 102 ? 0.777 -4.926 -19.613 1.00 52.47 102 PHE A N 1
ATOM 824 C CA . PHE A 1 102 ? -0.210 -3.861 -19.868 1.00 52.47 102 PHE A CA 1
ATOM 825 C C . PHE A 1 102 ? -0.304 -3.575 -21.372 1.00 52.47 102 PHE A C 1
ATOM 827 O O . PHE A 1 102 ? -1.375 -3.263 -21.887 1.00 52.47 102 PHE A O 1
ATOM 834 N N . TYR A 1 103 ? 0.814 -3.754 -22.079 1.00 51.75 103 TYR A N 1
ATOM 835 C CA . TYR A 1 103 ? 0.926 -3.553 -23.521 1.00 51.75 103 TYR A CA 1
ATOM 836 C C . TYR A 1 103 ? 0.917 -4.861 -24.330 1.00 51.75 103 TYR A C 1
ATOM 838 O O . TYR A 1 103 ? 0.531 -4.841 -25.500 1.00 51.75 103 TYR A O 1
ATOM 846 N N . VAL A 1 104 ? 1.300 -6.000 -23.736 1.00 51.81 104 VAL A N 1
ATOM 847 C CA . VAL A 1 104 ? 1.510 -7.266 -24.475 1.00 51.81 104 VAL A CA 1
ATOM 848 C C . VAL A 1 104 ? 0.272 -8.178 -24.470 1.00 51.81 104 VAL A C 1
ATOM 850 O O . VAL A 1 104 ? 0.243 -9.171 -25.187 1.00 51.81 104 VAL A O 1
ATOM 853 N N . ASP A 1 105 ? -0.819 -7.798 -23.797 1.00 51.59 105 ASP A N 1
ATOM 854 C CA . ASP A 1 105 ? -2.082 -8.570 -23.761 1.00 51.59 105 ASP A CA 1
ATOM 855 C C . ASP A 1 105 ? -2.719 -8.805 -25.157 1.00 51.59 105 ASP A C 1
ATOM 857 O O . ASP A 1 105 ? -3.620 -9.627 -25.314 1.00 51.59 105 ASP A O 1
ATOM 861 N N . ARG A 1 106 ? -2.247 -8.114 -26.210 1.00 48.56 106 ARG A N 1
ATOM 862 C CA . ARG A 1 106 ? -2.677 -8.352 -27.603 1.00 48.56 106 ARG A CA 1
ATOM 863 C C . ARG A 1 106 ? -1.973 -9.518 -28.300 1.00 48.56 106 ARG A C 1
ATOM 865 O O . ARG A 1 106 ? -2.461 -9.948 -29.343 1.00 48.56 106 ARG A O 1
ATOM 872 N N . PHE A 1 107 ? -0.864 -10.024 -27.768 1.00 50.47 107 PHE A N 1
ATOM 873 C CA . PHE A 1 107 ? -0.133 -11.150 -28.346 1.00 50.47 107 PHE A CA 1
ATOM 874 C C . PHE A 1 107 ? -0.362 -12.378 -27.468 1.00 50.47 107 PHE A C 1
ATOM 876 O O . PHE A 1 107 ? 0.137 -12.451 -26.349 1.00 50.47 107 PHE A O 1
ATOM 883 N N . LYS A 1 108 ? -1.138 -13.356 -27.952 1.00 54.66 108 LYS A N 1
ATOM 884 C CA . LYS A 1 108 ? -1.247 -14.642 -27.252 1.00 54.66 108 LYS A CA 1
ATOM 885 C C . LYS A 1 108 ? 0.128 -15.317 -27.259 1.00 54.66 108 LYS A C 1
ATOM 887 O O . LYS A 1 108 ? 0.839 -15.237 -28.259 1.00 54.66 108 LYS A O 1
ATOM 892 N N . ASP A 1 109 ? 0.471 -16.048 -26.198 1.00 56.00 109 ASP A N 1
ATOM 893 C CA . ASP A 1 109 ? 1.705 -16.855 -26.125 1.00 56.00 109 ASP A CA 1
ATOM 894 C C . ASP A 1 109 ? 1.903 -17.760 -27.357 1.00 56.00 109 ASP A C 1
ATOM 896 O O . ASP A 1 109 ? 3.027 -18.002 -27.803 1.00 56.00 109 ASP A O 1
ATOM 900 N N . ASP A 1 110 ? 0.806 -18.233 -27.953 1.00 53.19 110 ASP A N 1
ATOM 901 C CA . ASP A 1 110 ? 0.819 -19.024 -29.185 1.00 53.19 110 ASP A CA 1
ATOM 902 C C . ASP A 1 110 ? 1.249 -18.231 -30.427 1.00 53.19 110 ASP A C 1
ATOM 904 O O . ASP A 1 110 ? 1.840 -18.804 -31.342 1.00 53.19 110 ASP A O 1
ATOM 908 N N . ASP A 1 111 ? 1.007 -16.923 -30.476 1.00 57.44 111 ASP A N 1
ATOM 909 C CA . ASP A 1 111 ? 1.433 -16.064 -31.584 1.00 57.44 111 ASP A CA 1
ATOM 910 C C . ASP A 1 111 ? 2.924 -15.706 -31.473 1.00 57.44 111 ASP A C 1
ATOM 912 O O . ASP A 1 111 ? 3.630 -15.679 -32.484 1.00 57.44 111 ASP A O 1
ATOM 916 N N . LEU A 1 112 ? 3.449 -15.573 -30.248 1.00 55.84 112 LEU A N 1
ATOM 917 C CA . LEU A 1 112 ? 4.888 -15.426 -29.977 1.00 55.84 112 LEU A CA 1
ATOM 918 C C . LEU A 1 112 ? 5.685 -16.686 -30.352 1.00 55.84 112 LEU A C 1
ATOM 920 O O . LEU A 1 112 ? 6.809 -16.605 -30.857 1.00 55.84 112 LEU A O 1
ATOM 924 N N . LYS A 1 113 ? 5.103 -17.874 -30.142 1.00 59.44 113 LYS A N 1
ATOM 925 C CA . LYS A 1 113 ? 5.717 -19.166 -30.501 1.00 59.44 113 LYS A CA 1
ATOM 926 C C . LYS A 1 113 ? 5.779 -19.409 -32.012 1.00 59.44 113 LYS A C 1
ATOM 928 O O . LYS A 1 113 ? 6.683 -20.117 -32.453 1.00 59.44 113 LYS A O 1
ATOM 933 N N . LYS A 1 114 ? 4.876 -18.809 -32.799 1.00 58.78 114 LYS A N 1
ATOM 934 C CA . LYS A 1 114 ? 4.862 -18.899 -34.275 1.00 58.78 114 LYS A CA 1
ATOM 935 C C . LYS A 1 114 ? 5.971 -18.085 -34.947 1.00 58.78 114 LYS A C 1
ATOM 937 O O . LYS A 1 114 ? 6.366 -18.410 -36.066 1.00 58.78 114 LYS A O 1
ATOM 942 N N . LEU A 1 115 ? 6.493 -17.046 -34.292 1.00 56.81 115 LEU A N 1
ATOM 943 C CA . LEU A 1 115 ? 7.632 -16.283 -34.807 1.00 56.81 115 LEU A CA 1
ATOM 944 C C . LEU A 1 115 ? 8.904 -17.136 -34.740 1.00 56.81 115 LEU A C 1
ATOM 946 O O . LEU A 1 115 ? 9.254 -17.654 -33.681 1.00 56.81 115 LEU A O 1
ATOM 950 N N . LYS A 1 116 ? 9.637 -17.278 -35.851 1.00 57.19 116 LYS A N 1
ATOM 951 C CA . LYS A 1 116 ? 10.918 -18.008 -35.851 1.00 57.19 116 LYS A CA 1
ATOM 952 C C . LYS A 1 116 ? 11.888 -17.377 -34.840 1.00 57.19 116 LYS A C 1
ATOM 954 O O . LYS A 1 116 ? 12.015 -16.154 -34.780 1.00 57.19 116 LYS A O 1
ATOM 959 N N . LYS A 1 117 ? 12.581 -18.208 -34.048 1.00 55.12 117 LYS A N 1
ATOM 960 C CA . LYS A 1 117 ? 13.708 -17.751 -33.214 1.00 55.12 117 LYS A CA 1
ATOM 961 C C . LYS A 1 117 ? 14.748 -17.081 -34.129 1.00 55.12 117 LYS A C 1
ATOM 963 O O . LYS A 1 117 ? 15.136 -17.687 -35.123 1.00 55.12 117 LYS A O 1
ATOM 968 N N . GLY A 1 118 ? 15.141 -15.843 -33.816 1.00 53.16 118 GLY A N 1
ATOM 969 C CA . GLY A 1 118 ? 16.084 -15.041 -34.614 1.00 53.16 118 GLY A CA 1
ATOM 970 C C . GLY A 1 118 ? 15.456 -14.127 -35.676 1.00 53.16 118 GLY A C 1
ATOM 971 O O . GLY A 1 118 ? 16.181 -13.499 -36.440 1.00 53.16 118 GLY A O 1
ATOM 972 N N . ALA A 1 119 ? 14.123 -14.034 -35.765 1.00 60.97 119 ALA A N 1
ATOM 973 C CA . ALA A 1 119 ? 13.496 -12.977 -36.557 1.00 60.97 119 ALA A CA 1
ATOM 974 C C . ALA A 1 119 ? 13.693 -11.621 -35.856 1.00 60.97 119 ALA A C 1
ATOM 976 O O . ALA A 1 119 ? 13.373 -11.506 -34.675 1.00 60.97 119 ALA A O 1
ATOM 977 N N . ALA A 1 120 ? 14.134 -10.588 -36.584 1.00 61.62 120 ALA A N 1
ATOM 978 C CA . ALA A 1 120 ? 14.318 -9.236 -36.037 1.00 61.62 120 ALA A CA 1
ATOM 979 C C . ALA A 1 120 ? 13.055 -8.709 -35.320 1.00 61.62 120 ALA A C 1
ATOM 981 O O . ALA A 1 120 ? 13.140 -8.051 -34.290 1.00 61.62 120 ALA A O 1
ATOM 982 N N . SER A 1 121 ? 11.863 -9.072 -35.807 1.00 61.28 121 SER A N 1
ATOM 983 C CA . SER A 1 121 ? 10.585 -8.735 -35.166 1.00 61.28 121 SER A CA 1
ATOM 984 C C . SER A 1 121 ? 10.385 -9.392 -33.797 1.00 61.28 121 SER A C 1
ATOM 986 O O . SER A 1 121 ? 9.690 -8.836 -32.954 1.00 61.28 121 SER A O 1
ATOM 988 N N . ARG A 1 122 ? 10.968 -10.575 -33.567 1.00 67.50 122 ARG A N 1
ATOM 989 C CA . ARG A 1 122 ? 10.904 -11.283 -32.284 1.00 67.50 122 ARG A CA 1
ATOM 990 C C . ARG A 1 122 ? 11.838 -10.644 -31.260 1.00 67.50 122 ARG A C 1
ATOM 992 O O . ARG A 1 122 ? 11.426 -10.458 -30.127 1.00 67.50 122 ARG A O 1
ATOM 999 N N . GLU A 1 123 ? 13.032 -10.231 -31.680 1.00 70.19 123 GLU A N 1
ATOM 1000 C CA . GLU A 1 123 ? 13.981 -9.527 -30.805 1.00 70.19 123 GLU A CA 1
ATOM 1001 C C . GLU A 1 123 ? 13.402 -8.205 -30.278 1.00 70.19 123 GLU A C 1
ATOM 1003 O O . GLU A 1 123 ? 13.475 -7.931 -29.083 1.00 70.19 123 GLU A O 1
ATOM 1008 N N . TRP A 1 124 ? 12.750 -7.412 -31.134 1.00 70.38 124 TRP A N 1
ATOM 1009 C CA . TRP A 1 124 ? 12.076 -6.177 -30.710 1.00 70.38 124 TRP A CA 1
ATOM 1010 C C . TRP A 1 124 ? 10.861 -6.418 -29.806 1.00 70.38 124 TRP A C 1
ATOM 1012 O O . TRP A 1 124 ? 10.550 -5.591 -28.949 1.00 70.38 124 TRP A O 1
ATOM 1022 N N . LEU A 1 125 ? 10.182 -7.552 -29.972 1.00 68.88 125 LEU A N 1
ATOM 1023 C CA . LEU A 1 125 ? 9.042 -7.930 -29.142 1.00 68.88 125 LEU A CA 1
ATOM 1024 C C . LEU A 1 125 ? 9.479 -8.393 -27.749 1.00 68.88 125 LEU A C 1
ATOM 1026 O O . LEU A 1 125 ? 8.866 -7.999 -26.759 1.00 68.88 125 LEU A O 1
ATOM 1030 N N . ASP A 1 126 ? 10.575 -9.148 -27.671 1.00 71.19 126 ASP A N 1
ATOM 1031 C CA . ASP A 1 126 ? 11.216 -9.515 -26.406 1.00 71.19 126 ASP A CA 1
ATOM 1032 C C . ASP A 1 126 ? 11.691 -8.249 -25.665 1.00 71.19 126 ASP A C 1
ATOM 1034 O O . ASP A 1 126 ? 11.419 -8.093 -24.474 1.00 71.19 126 ASP A O 1
ATOM 1038 N N . ILE A 1 127 ? 12.278 -7.280 -26.386 1.00 74.75 127 ILE A N 1
ATOM 1039 C CA . ILE A 1 127 ? 12.624 -5.956 -25.839 1.00 74.75 127 ILE A CA 1
ATOM 1040 C C . ILE A 1 127 ? 11.388 -5.248 -25.266 1.00 74.75 127 ILE A C 1
ATOM 1042 O O . ILE A 1 127 ? 11.456 -4.721 -24.159 1.00 74.75 127 ILE A O 1
ATOM 1046 N N . ALA A 1 128 ? 10.253 -5.243 -25.972 1.00 70.19 128 ALA A N 1
ATOM 1047 C CA . ALA A 1 128 ? 9.027 -4.597 -25.499 1.00 70.19 128 ALA A CA 1
ATOM 1048 C C . ALA A 1 128 ? 8.455 -5.254 -24.225 1.00 70.19 128 ALA A C 1
ATOM 1050 O O . ALA A 1 128 ? 8.007 -4.548 -23.318 1.00 70.19 128 ALA A O 1
ATOM 1051 N N . ILE A 1 129 ? 8.501 -6.588 -24.131 1.00 70.38 129 ILE A N 1
ATOM 1052 C CA . ILE A 1 129 ? 8.087 -7.344 -22.935 1.00 70.38 129 ILE A CA 1
ATOM 1053 C C . ILE A 1 129 ? 8.989 -7.005 -21.744 1.00 70.38 129 ILE A C 1
ATOM 1055 O O . ILE A 1 129 ? 8.501 -6.722 -20.645 1.00 70.38 129 ILE A O 1
ATOM 1059 N N . GLU A 1 130 ? 10.306 -7.014 -21.952 1.00 73.06 130 GLU A N 1
ATOM 1060 C CA . GLU A 1 130 ? 11.274 -6.669 -20.911 1.00 73.06 130 GLU A CA 1
ATOM 1061 C C . GLU A 1 130 ? 11.104 -5.213 -20.450 1.00 73.06 130 GLU A C 1
ATOM 1063 O O . GLU A 1 130 ? 11.117 -4.948 -19.244 1.00 73.06 130 GLU A O 1
ATOM 1068 N N . LEU A 1 131 ? 10.856 -4.284 -21.380 1.00 76.00 131 LEU A N 1
ATOM 1069 C CA . LEU A 1 131 ? 10.609 -2.868 -21.097 1.00 76.00 131 LEU A CA 1
ATOM 1070 C C . LEU A 1 131 ? 9.375 -2.664 -20.208 1.00 76.00 131 LEU A C 1
ATOM 1072 O O . LEU A 1 131 ? 9.453 -1.914 -19.239 1.00 76.00 131 LEU A O 1
ATOM 1076 N N . ASP A 1 132 ? 8.258 -3.346 -20.491 1.00 72.88 132 ASP A N 1
ATOM 1077 C CA . ASP A 1 132 ? 7.037 -3.274 -19.670 1.00 72.88 132 ASP A CA 1
ATOM 1078 C C . ASP A 1 132 ? 7.306 -3.755 -18.238 1.00 72.88 132 ASP A C 1
ATOM 1080 O O . ASP A 1 132 ? 6.942 -3.082 -17.268 1.00 72.88 132 ASP A O 1
ATOM 1084 N N . LYS A 1 133 ? 8.014 -4.882 -18.087 1.00 71.81 133 LYS A N 1
ATOM 1085 C CA . LYS A 1 133 ? 8.382 -5.424 -16.772 1.00 71.81 133 LYS A CA 1
ATOM 1086 C C . LYS A 1 133 ? 9.268 -4.454 -15.989 1.00 71.81 133 LYS A C 1
ATOM 1088 O O . LYS A 1 133 ? 9.031 -4.221 -14.803 1.00 71.81 133 LYS A O 1
ATOM 1093 N N . ILE A 1 134 ? 10.281 -3.883 -16.635 1.00 75.44 134 ILE A N 1
ATOM 1094 C CA . ILE A 1 134 ? 11.216 -2.956 -15.989 1.00 75.44 134 ILE A CA 1
ATOM 1095 C C . ILE A 1 134 ? 10.535 -1.623 -15.665 1.00 75.44 134 ILE A C 1
ATOM 1097 O O . ILE A 1 134 ? 10.743 -1.090 -14.577 1.00 75.44 134 ILE A O 1
ATOM 1101 N N . ALA A 1 135 ? 9.685 -1.107 -16.553 1.00 76.19 135 ALA A N 1
ATOM 1102 C CA . ALA A 1 135 ? 8.913 0.105 -16.306 1.00 76.19 135 ALA A CA 1
ATOM 1103 C C . ALA A 1 135 ? 8.008 -0.060 -15.079 1.00 76.19 135 ALA A C 1
ATOM 1105 O O . ALA A 1 135 ? 8.010 0.803 -14.206 1.00 76.19 135 ALA A O 1
ATOM 1106 N N . ARG A 1 136 ? 7.311 -1.197 -14.945 1.00 73.38 136 ARG A N 1
ATOM 1107 C CA . ARG A 1 136 ? 6.514 -1.513 -13.747 1.00 73.38 136 ARG A CA 1
ATOM 1108 C C . ARG A 1 136 ? 7.362 -1.522 -12.475 1.00 73.38 136 ARG A C 1
ATOM 1110 O O . ARG A 1 136 ? 6.966 -0.897 -11.497 1.00 73.38 136 ARG A O 1
ATOM 1117 N N . LEU A 1 137 ? 8.538 -2.156 -12.499 1.00 72.75 137 LEU A N 1
ATOM 1118 C CA . LEU A 1 137 ? 9.472 -2.160 -11.363 1.00 72.75 137 LEU A CA 1
ATOM 1119 C C . LEU A 1 137 ? 9.952 -0.746 -11.002 1.00 72.75 137 LEU A C 1
ATOM 1121 O O . LEU A 1 137 ? 9.987 -0.386 -9.826 1.00 72.75 137 LEU A O 1
ATOM 1125 N N . GLY A 1 138 ? 10.325 0.055 -12.002 1.00 72.81 138 GLY A N 1
ATOM 1126 C CA . GLY A 1 138 ? 10.782 1.431 -11.812 1.00 72.81 138 GLY A CA 1
ATOM 1127 C C . GLY A 1 138 ? 9.683 2.335 -11.260 1.00 72.81 138 GLY A C 1
ATOM 1128 O O . GLY A 1 138 ? 9.938 3.144 -10.366 1.00 72.81 138 GLY A O 1
ATOM 1129 N N . ILE A 1 139 ? 8.452 2.156 -11.739 1.00 72.75 139 ILE A N 1
AT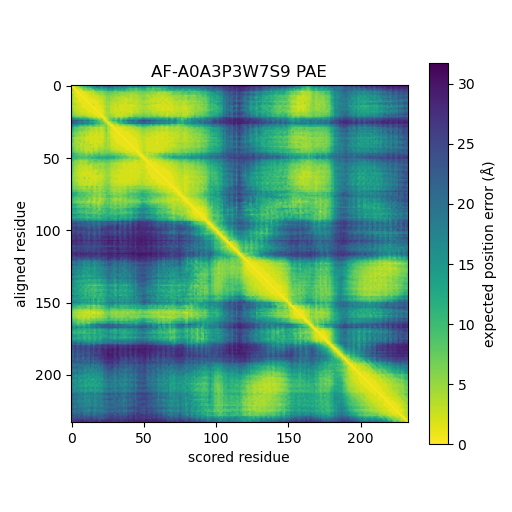OM 1130 C CA . ILE A 1 139 ? 7.282 2.866 -11.233 1.00 72.75 139 ILE A CA 1
ATOM 1131 C C . ILE A 1 139 ? 6.985 2.432 -9.796 1.00 72.75 139 ILE A C 1
ATOM 1133 O O . ILE A 1 139 ? 6.917 3.292 -8.929 1.00 72.75 139 ILE A O 1
ATOM 1137 N N . GLU A 1 140 ? 6.904 1.133 -9.499 1.00 69.81 140 GLU A N 1
ATOM 1138 C CA . GLU A 1 140 ? 6.687 0.627 -8.134 1.00 69.81 140 GLU A CA 1
ATOM 1139 C C . GLU A 1 140 ? 7.732 1.181 -7.153 1.00 69.81 140 GLU A C 1
ATOM 1141 O O . GLU A 1 140 ? 7.383 1.673 -6.081 1.00 69.81 140 GLU A O 1
ATOM 1146 N N . TYR A 1 141 ? 9.010 1.171 -7.539 1.00 72.56 141 TYR A N 1
ATOM 1147 C CA . TYR A 1 141 ? 10.093 1.723 -6.727 1.00 72.56 141 TYR A CA 1
ATOM 1148 C C . TYR A 1 141 ? 9.958 3.235 -6.511 1.00 72.56 141 TYR A C 1
ATOM 1150 O O . TYR A 1 141 ? 10.090 3.710 -5.384 1.00 72.56 141 TYR A O 1
ATOM 1158 N N . SER A 1 142 ? 9.672 3.995 -7.571 1.00 71.62 142 SER A N 1
ATOM 1159 C CA . SER A 1 142 ? 9.518 5.454 -7.491 1.00 71.62 142 SER A CA 1
ATOM 1160 C C . SER A 1 142 ? 8.319 5.841 -6.634 1.00 71.62 142 SER A C 1
ATOM 1162 O O . SER A 1 142 ? 8.398 6.767 -5.832 1.00 71.62 142 SER A O 1
ATOM 1164 N N . LEU A 1 143 ? 7.225 5.092 -6.750 1.00 66.44 143 LEU A N 1
ATOM 1165 C CA . LEU A 1 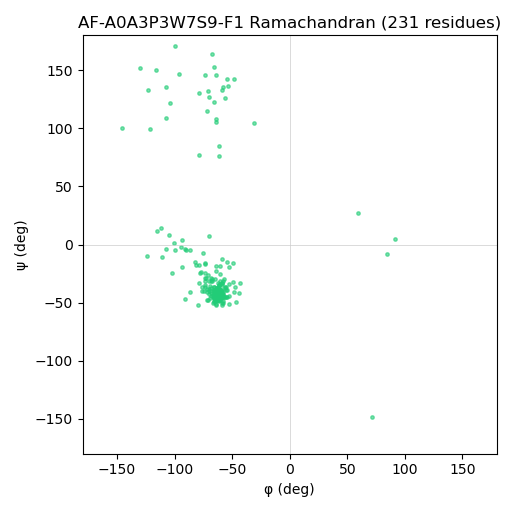143 ? 6.037 5.258 -5.924 1.00 66.44 143 LEU A CA 1
ATOM 1166 C C . LEU A 1 143 ? 6.342 4.922 -4.462 1.00 66.44 143 LEU A C 1
ATOM 1168 O O . LEU A 1 143 ? 6.011 5.711 -3.586 1.00 66.44 143 LEU A O 1
ATOM 1172 N N . GLY A 1 144 ? 7.071 3.835 -4.201 1.00 67.38 144 GLY A N 1
ATOM 1173 C CA . GLY A 1 144 ? 7.556 3.496 -2.862 1.00 67.38 144 GLY A CA 1
ATOM 1174 C C . GLY A 1 144 ? 8.552 4.503 -2.273 1.00 67.38 144 GLY A C 1
ATOM 1175 O O . GLY A 1 144 ? 8.766 4.499 -1.065 1.00 67.38 144 GLY A O 1
ATOM 1176 N N . LYS A 1 145 ? 9.181 5.355 -3.090 1.00 69.88 145 LYS A N 1
ATOM 1177 C CA . LYS A 1 145 ? 10.006 6.488 -2.639 1.00 69.88 145 LYS A CA 1
ATOM 1178 C C . LYS A 1 145 ? 9.172 7.742 -2.398 1.00 69.88 145 LYS A C 1
ATOM 1180 O O . LYS A 1 145 ? 9.378 8.426 -1.403 1.00 69.88 145 LYS A O 1
ATOM 1185 N N . ALA A 1 146 ? 8.201 8.018 -3.266 1.00 64.69 146 ALA A N 1
ATOM 1186 C CA . ALA A 1 146 ? 7.252 9.112 -3.077 1.00 64.69 146 ALA A CA 1
ATOM 1187 C C . ALA A 1 146 ? 6.456 8.954 -1.772 1.00 64.69 146 ALA A C 1
ATOM 1189 O O . ALA A 1 146 ? 6.137 9.947 -1.118 1.00 64.69 146 ALA A O 1
ATOM 1190 N N . THR A 1 147 ? 6.181 7.714 -1.368 1.00 62.28 147 THR A N 1
ATOM 1191 C CA . THR A 1 147 ? 5.521 7.428 -0.097 1.00 62.28 147 THR A CA 1
ATOM 1192 C C . THR A 1 147 ? 6.381 7.748 1.113 1.00 62.28 147 THR A C 1
ATOM 1194 O O . THR A 1 147 ? 5.863 8.400 2.003 1.00 62.28 147 THR A O 1
ATOM 1197 N N . GLU A 1 148 ? 7.671 7.383 1.128 1.00 65.06 148 GLU A N 1
ATOM 1198 C CA . GLU A 1 148 ? 8.592 7.722 2.237 1.00 65.06 148 GLU A CA 1
ATOM 1199 C C . GLU A 1 148 ? 8.604 9.227 2.513 1.00 65.06 148 GLU A C 1
ATOM 1201 O O . GLU A 1 148 ? 8.665 9.674 3.650 1.00 65.06 148 GLU A O 1
ATOM 1206 N N . VAL A 1 149 ? 8.549 10.025 1.446 1.00 66.69 149 VAL A N 1
ATOM 1207 C CA . VAL A 1 149 ? 8.573 11.489 1.540 1.00 66.69 149 VAL A CA 1
ATOM 1208 C C . VAL A 1 149 ? 7.216 12.051 1.986 1.00 66.69 149 VAL A C 1
ATOM 1210 O O . VAL A 1 149 ? 7.152 13.152 2.527 1.00 66.69 149 VAL A O 1
ATOM 1213 N N . SER A 1 150 ? 6.132 11.304 1.764 1.00 62.03 150 SER A N 1
ATOM 1214 C CA . SER A 1 150 ? 4.753 11.702 2.089 1.00 62.03 150 SER A CA 1
ATOM 1215 C C . SER A 1 150 ? 4.238 11.088 3.399 1.00 62.03 150 SER A C 1
ATOM 1217 O O . SER A 1 150 ? 3.114 11.386 3.819 1.00 62.03 150 SER A O 1
ATOM 1219 N N . GLU A 1 151 ? 5.030 10.218 4.032 1.00 61.19 151 GLU A N 1
ATOM 1220 C CA . GLU A 1 151 ? 4.721 9.572 5.302 1.00 61.19 151 GLU A CA 1
ATOM 1221 C C . GLU A 1 151 ? 4.672 10.617 6.421 1.00 61.19 151 GLU A C 1
ATOM 1223 O O . GLU A 1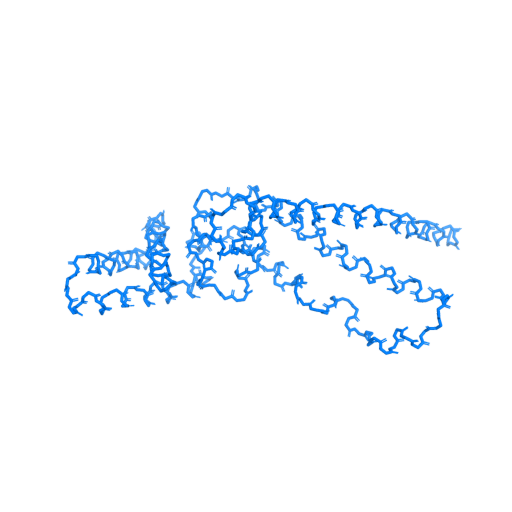 151 ? 5.597 11.384 6.674 1.00 61.19 151 GLU A O 1
ATOM 1228 N N . THR A 1 152 ? 3.525 10.653 7.085 1.00 62.75 152 THR A N 1
ATOM 1229 C CA . THR A 1 152 ? 3.325 11.323 8.369 1.00 62.75 152 THR A CA 1
ATOM 1230 C C . THR A 1 152 ? 2.982 10.239 9.381 1.00 62.75 152 THR A C 1
ATOM 1232 O O . THR A 1 152 ? 2.326 9.267 8.999 1.00 62.75 152 THR A O 1
ATOM 1235 N N . ASP A 1 153 ? 3.331 10.413 10.659 1.00 65.94 153 ASP A N 1
ATOM 1236 C CA . ASP A 1 153 ? 3.035 9.436 11.727 1.00 65.94 153 ASP A CA 1
ATOM 1237 C C . ASP A 1 153 ? 1.569 8.957 11.698 1.00 65.94 153 ASP A C 1
ATOM 1239 O O . ASP A 1 153 ? 1.253 7.786 11.894 1.00 65.94 153 ASP A O 1
ATOM 1243 N N . LEU A 1 154 ? 0.648 9.867 11.362 1.00 63.97 154 LEU A N 1
ATOM 1244 C CA . LEU A 1 154 ? -0.779 9.579 11.245 1.00 63.97 154 LEU A CA 1
ATOM 1245 C C . LEU A 1 154 ? -1.105 8.605 10.098 1.00 63.97 154 LEU A C 1
ATOM 1247 O O . LEU A 1 154 ? -2.004 7.776 10.217 1.00 63.97 154 LEU A O 1
ATOM 1251 N N . SER A 1 155 ? -0.395 8.707 8.976 1.00 68.69 155 SER A N 1
ATOM 1252 C CA . SER A 1 155 ? -0.599 7.851 7.804 1.00 68.69 155 SER A CA 1
ATOM 1253 C C . SER A 1 155 ? -0.149 6.415 8.069 1.00 68.69 155 SER A C 1
ATOM 1255 O O . SER A 1 155 ? -0.847 5.483 7.675 1.00 68.69 155 SER A O 1
ATOM 1257 N N . GLU A 1 156 ? 0.949 6.221 8.802 1.00 70.88 156 GLU A N 1
ATOM 1258 C CA . GLU A 1 156 ? 1.397 4.890 9.231 1.00 70.88 156 GLU A CA 1
ATOM 1259 C C . GLU A 1 156 ? 0.380 4.211 10.155 1.00 70.88 156 GLU A C 1
ATOM 1261 O O . GLU A 1 156 ? 0.054 3.032 9.976 1.00 70.88 156 GLU A O 1
ATOM 1266 N N . GLU A 1 157 ? -0.182 4.960 11.109 1.00 75.25 157 GLU A N 1
ATOM 1267 C CA . GLU A 1 157 ? -1.220 4.453 12.011 1.00 75.25 157 GLU A CA 1
ATOM 1268 C C . GLU A 1 157 ? -2.461 3.986 11.235 1.00 75.25 157 GLU A C 1
ATOM 1270 O O . GLU A 1 157 ? -3.023 2.925 11.538 1.00 75.25 157 GLU A O 1
ATOM 1275 N N . TRP A 1 158 ? -2.869 4.731 10.202 1.00 78.94 158 TRP A N 1
ATOM 1276 C CA . TRP A 1 158 ? -3.960 4.329 9.314 1.00 78.94 158 TRP A CA 1
ATOM 1277 C C . TRP A 1 158 ? -3.637 3.037 8.558 1.00 78.94 158 TRP A C 1
ATOM 1279 O O . TRP A 1 158 ? -4.465 2.123 8.538 1.00 78.94 158 TRP A O 1
ATOM 1289 N N . LEU A 1 159 ? -2.445 2.914 7.973 1.00 74.00 159 LEU A N 1
ATOM 1290 C CA . LEU A 1 159 ? -2.034 1.745 7.181 1.00 74.00 159 LEU A CA 1
ATOM 1291 C C . LEU A 1 159 ? -1.929 0.475 8.033 1.00 74.00 159 LEU A C 1
ATOM 1293 O O . LEU A 1 159 ? -2.440 -0.583 7.655 1.00 74.00 159 LEU A O 1
ATOM 1297 N N . LYS A 1 160 ? -1.337 0.581 9.226 1.00 76.50 160 LYS A N 1
ATOM 1298 C CA . LYS A 1 160 ? -1.167 -0.546 10.152 1.00 76.50 160 LYS A CA 1
ATOM 1299 C C . LYS A 1 160 ? -2.510 -1.119 10.599 1.00 76.50 160 LYS A C 1
ATOM 1301 O O . LYS A 1 160 ? -2.716 -2.334 10.547 1.00 76.50 160 LYS A O 1
ATOM 1306 N N . ASN A 1 161 ? -3.433 -0.249 11.010 1.00 79.31 161 ASN A N 1
ATOM 1307 C CA . ASN A 1 161 ? -4.720 -0.662 11.571 1.00 79.31 161 ASN A CA 1
ATOM 1308 C C . ASN A 1 161 ? -5.764 -1.020 10.502 1.00 79.31 161 ASN A C 1
ATOM 1310 O O . ASN A 1 161 ? -6.732 -1.711 10.810 1.00 79.31 161 ASN A O 1
ATOM 1314 N N . SER A 1 162 ? -5.567 -0.600 9.249 1.00 73.69 162 SER A N 1
ATOM 1315 C CA . SER A 1 162 ? -6.471 -0.934 8.143 1.00 73.69 162 SER A CA 1
ATOM 1316 C C . SER A 1 162 ? -6.075 -2.167 7.346 1.00 73.69 162 SER A C 1
ATOM 1318 O O . SER A 1 162 ? -6.943 -2.738 6.694 1.00 73.69 162 SER A O 1
ATOM 1320 N N . SER A 1 163 ? -4.820 -2.616 7.415 1.00 68.81 163 SER A N 1
ATOM 1321 C CA . SER A 1 163 ? -4.273 -3.722 6.611 1.00 68.81 163 SER A CA 1
ATOM 1322 C C . SER A 1 163 ? -5.174 -4.960 6.488 1.00 68.81 163 SER A C 1
ATOM 1324 O O . SER A 1 163 ? -5.354 -5.479 5.388 1.00 68.81 163 SER A O 1
ATOM 1326 N N . MET A 1 164 ? -5.819 -5.375 7.580 1.00 66.44 164 MET A N 1
ATOM 1327 C CA . MET A 1 164 ? -6.714 -6.543 7.632 1.00 66.44 164 MET A CA 1
ATOM 1328 C C . MET A 1 164 ? -8.175 -6.267 7.245 1.00 66.44 164 MET A C 1
ATOM 1330 O O . MET A 1 164 ? -8.989 -7.184 7.191 1.00 66.44 164 MET A O 1
ATOM 1334 N N . LEU A 1 165 ? -8.525 -5.006 6.997 1.00 66.44 165 LEU A N 1
ATOM 1335 C CA . LEU A 1 165 ? -9.886 -4.524 6.739 1.00 66.44 165 LEU A CA 1
ATOM 1336 C C . LEU A 1 165 ? -10.033 -3.972 5.307 1.00 66.44 165 LEU A C 1
ATOM 1338 O O . LEU A 1 165 ? -11.015 -3.295 4.999 1.00 66.44 165 LEU A O 1
ATOM 1342 N N . THR A 1 166 ? -9.043 -4.210 4.438 1.00 59.78 166 THR A N 1
ATOM 1343 C CA . THR A 1 166 ? -8.916 -3.524 3.144 1.00 59.78 166 THR A CA 1
ATOM 1344 C C . THR A 1 166 ? -9.493 -4.279 1.957 1.00 59.78 166 THR A C 1
ATOM 1346 O O . THR A 1 166 ? -9.450 -5.503 1.870 1.00 59.78 166 THR A O 1
ATOM 1349 N N . ASP A 1 167 ? -10.005 -3.484 1.015 1.00 61.25 167 ASP A N 1
ATOM 1350 C CA . ASP A 1 167 ? -10.473 -3.914 -0.299 1.00 61.25 167 ASP A CA 1
ATOM 1351 C C . ASP A 1 167 ? -9.397 -3.637 -1.376 1.00 61.25 167 ASP A C 1
ATOM 1353 O O . ASP A 1 167 ? -8.388 -2.973 -1.113 1.00 61.25 167 ASP A O 1
ATOM 1357 N N . ASN A 1 168 ? -9.611 -4.145 -2.591 1.00 52.16 168 ASN A N 1
ATOM 1358 C CA . ASN A 1 168 ? -8.609 -4.392 -3.650 1.00 52.16 168 ASN A CA 1
ATOM 1359 C C . ASN A 1 168 ? -7.527 -3.314 -3.933 1.00 52.16 168 ASN A C 1
ATOM 1361 O O . ASN A 1 168 ? -6.417 -3.664 -4.334 1.00 52.16 168 ASN A O 1
ATOM 1365 N N . ALA A 1 169 ? -7.820 -2.018 -3.783 1.00 57.00 169 ALA A N 1
ATOM 1366 C CA . ALA A 1 169 ? -6.900 -0.927 -4.141 1.00 57.00 169 ALA A CA 1
ATOM 1367 C C . ALA A 1 169 ? -6.000 -0.496 -2.978 1.00 57.00 169 ALA A C 1
ATOM 1369 O O . ALA A 1 169 ? -4.781 -0.407 -3.125 1.00 57.00 169 ALA A O 1
ATOM 1370 N N . ASP A 1 170 ? -6.598 -0.305 -1.803 1.00 62.31 170 ASP A N 1
ATOM 1371 C CA . ASP A 1 170 ? -5.871 0.051 -0.592 1.00 62.31 170 ASP A CA 1
ATOM 1372 C C . ASP A 1 170 ? -4.918 -1.056 -0.184 1.00 62.31 170 ASP A C 1
ATOM 1374 O O . ASP A 1 170 ? -3.783 -0.789 0.204 1.00 62.31 170 ASP A O 1
ATOM 1378 N N . ARG A 1 171 ? -5.355 -2.304 -0.372 1.00 62.78 171 ARG A N 1
ATOM 1379 C CA . ARG A 1 171 ? -4.535 -3.479 -0.121 1.00 62.78 171 ARG A CA 1
ATOM 1380 C C . ARG A 1 171 ? -3.229 -3.444 -0.908 1.00 62.78 171 ARG A C 1
ATOM 1382 O O . ARG A 1 171 ? -2.221 -3.842 -0.353 1.00 62.78 171 ARG A O 1
ATOM 1389 N N . LYS A 1 172 ? -3.204 -2.943 -2.149 1.00 60.66 172 LYS A N 1
ATOM 1390 C CA . LYS A 1 172 ? -1.979 -2.885 -2.973 1.00 60.66 172 LYS A CA 1
ATOM 1391 C C . LYS A 1 172 ? -0.989 -1.836 -2.500 1.00 60.66 172 LYS A C 1
ATOM 1393 O O . LYS A 1 172 ? 0.206 -2.092 -2.510 1.00 60.66 172 LYS A O 1
ATOM 1398 N N . ILE A 1 173 ? -1.471 -0.682 -2.056 1.00 60.78 173 ILE A N 1
ATOM 1399 C CA . ILE A 1 173 ? -0.608 0.350 -1.468 1.00 60.78 173 ILE A CA 1
ATOM 1400 C C . ILE A 1 173 ? -0.121 -0.085 -0.109 1.00 60.78 173 ILE A C 1
ATOM 1402 O O . ILE A 1 173 ? 1.069 -0.029 0.144 1.00 60.78 173 ILE A O 1
ATOM 1406 N N . ILE A 1 174 ? -1.022 -0.567 0.743 1.00 61.53 174 ILE A N 1
ATOM 1407 C CA . ILE A 1 174 ? -0.666 -1.134 2.037 1.00 61.53 174 ILE A CA 1
ATOM 1408 C C . ILE A 1 174 ? 0.324 -2.266 1.836 1.00 61.53 174 ILE A C 1
ATOM 1410 O O . ILE A 1 174 ? 1.264 -2.369 2.599 1.00 61.53 174 ILE A O 1
ATOM 1414 N N . ARG A 1 175 ? 0.177 -3.070 0.786 1.00 59.72 175 ARG A N 1
ATOM 1415 C CA . ARG A 1 175 ? 1.163 -4.067 0.411 1.00 59.72 175 ARG A CA 1
ATOM 1416 C C . ARG A 1 175 ? 2.490 -3.425 0.014 1.00 59.72 175 ARG A C 1
ATOM 1418 O O . ARG A 1 175 ? 3.498 -3.788 0.576 1.00 59.72 175 ARG A O 1
ATOM 1425 N N . ILE A 1 176 ? 2.523 -2.446 -0.881 1.00 59.69 176 ILE A N 1
ATOM 1426 C CA . ILE A 1 176 ? 3.773 -1.776 -1.289 1.00 59.69 176 ILE A CA 1
ATOM 1427 C C . ILE A 1 176 ? 4.467 -1.056 -0.112 1.00 59.69 176 ILE A C 1
ATOM 1429 O O . ILE A 1 176 ? 5.694 -1.043 -0.034 1.00 59.69 176 ILE A O 1
ATOM 1433 N N . LEU A 1 177 ? 3.692 -0.498 0.821 1.00 58.16 177 LEU A N 1
ATOM 1434 C CA . LEU A 1 177 ? 4.158 0.214 2.012 1.00 58.16 177 LEU A CA 1
ATOM 1435 C C . LEU A 1 177 ? 4.589 -0.744 3.125 1.00 58.16 177 LEU A C 1
ATOM 1437 O O . LEU A 1 177 ? 5.706 -0.649 3.627 1.00 58.16 177 LEU A O 1
ATOM 1441 N N . LEU A 1 178 ? 3.723 -1.697 3.484 1.00 55.66 178 LEU A N 1
ATOM 1442 C CA . LEU A 1 178 ? 3.979 -2.679 4.532 1.00 55.66 178 LEU A CA 1
ATOM 1443 C C . LEU A 1 178 ? 4.934 -3.773 4.078 1.00 55.66 178 LEU A C 1
ATOM 1445 O O . LEU A 1 178 ? 5.755 -4.129 4.900 1.00 55.66 178 LEU A O 1
ATOM 1449 N N . GLU A 1 179 ? 4.927 -4.263 2.827 1.00 52.88 179 GLU A N 1
ATOM 1450 C CA . GLU A 1 179 ? 5.864 -5.292 2.307 1.00 52.88 179 GLU A CA 1
ATOM 1451 C C . GLU A 1 179 ? 7.313 -4.804 2.136 1.00 52.88 179 GLU A C 1
ATOM 1453 O O . GLU A 1 179 ? 8.188 -5.585 1.750 1.00 52.88 179 GLU A O 1
ATOM 1458 N N . ARG A 1 180 ? 7.643 -3.589 2.596 1.00 51.09 180 ARG A N 1
ATOM 1459 C CA . ARG A 1 180 ? 8.976 -3.338 3.191 1.00 51.09 180 ARG A CA 1
ATOM 1460 C C . ARG A 1 180 ? 9.309 -4.354 4.308 1.00 51.09 180 ARG A C 1
ATOM 1462 O O . ARG A 1 180 ? 10.473 -4.625 4.612 1.00 51.09 180 ARG A O 1
ATOM 1469 N N . THR A 1 181 ? 8.280 -5.002 4.839 1.00 37.88 181 THR A N 1
ATOM 1470 C CA . THR A 1 181 ? 8.253 -6.104 5.795 1.00 37.88 181 THR A CA 1
ATOM 1471 C C . THR A 1 181 ? 7.057 -7.005 5.452 1.00 37.88 181 THR A C 1
ATOM 1473 O O . THR A 1 181 ? 5.922 -6.677 5.788 1.00 37.88 181 THR A O 1
ATOM 1476 N N . PRO A 1 182 ? 7.237 -8.148 4.770 1.00 37.66 182 PRO A N 1
ATOM 1477 C CA .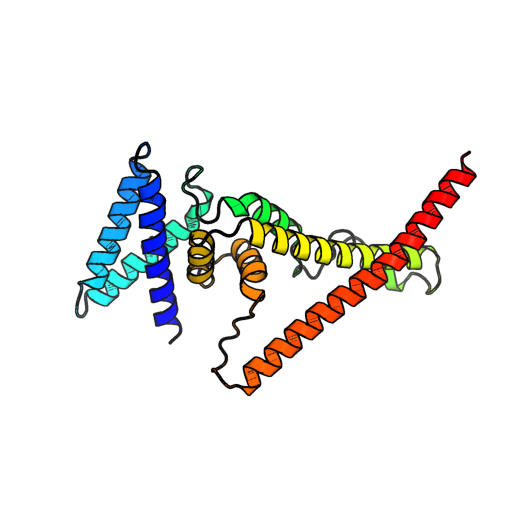 PRO A 1 182 ? 6.142 -9.099 4.661 1.00 37.66 182 PRO A CA 1
ATOM 1478 C C . PRO A 1 182 ? 5.852 -9.596 6.081 1.00 37.66 182 PRO A C 1
ATOM 1480 O O . PRO A 1 182 ? 6.645 -10.348 6.639 1.00 37.66 182 PRO A O 1
ATOM 1483 N N . ILE A 1 183 ? 4.753 -9.141 6.686 1.00 38.09 183 ILE A N 1
ATOM 1484 C CA . ILE A 1 183 ? 4.214 -9.755 7.900 1.00 38.09 183 ILE A CA 1
ATOM 1485 C C . ILE A 1 183 ? 3.472 -11.000 7.419 1.00 38.09 183 ILE A C 1
ATOM 1487 O O . ILE A 1 183 ? 2.256 -11.007 7.245 1.00 38.09 183 ILE A O 1
ATOM 1491 N N . LEU A 1 184 ? 4.238 -12.041 7.102 1.00 36.81 184 LEU A N 1
ATOM 1492 C CA . LEU A 1 184 ? 3.749 -13.389 7.321 1.00 36.81 184 LEU A CA 1
ATOM 1493 C C . LEU A 1 184 ? 3.786 -13.552 8.836 1.00 36.81 184 LEU A C 1
ATOM 1495 O O . LEU A 1 184 ? 4.854 -13.448 9.431 1.00 36.81 184 LEU A O 1
ATOM 1499 N N . GLU A 1 185 ? 2.617 -13.709 9.450 1.00 36.81 185 GLU A N 1
ATOM 1500 C CA . GLU A 1 185 ? 2.484 -14.111 10.849 1.00 36.81 185 GLU A CA 1
ATOM 1501 C C . GLU A 1 185 ? 3.122 -15.496 11.010 1.00 36.81 185 GLU A C 1
ATOM 1503 O O . GLU A 1 185 ? 2.467 -16.528 10.884 1.00 36.81 185 GLU A O 1
ATOM 1508 N N . LEU A 1 186 ? 4.434 -15.521 11.204 1.00 42.84 186 LEU A N 1
ATOM 1509 C CA . LEU A 1 186 ? 5.195 -16.687 11.609 1.00 42.84 186 LEU A CA 1
ATOM 1510 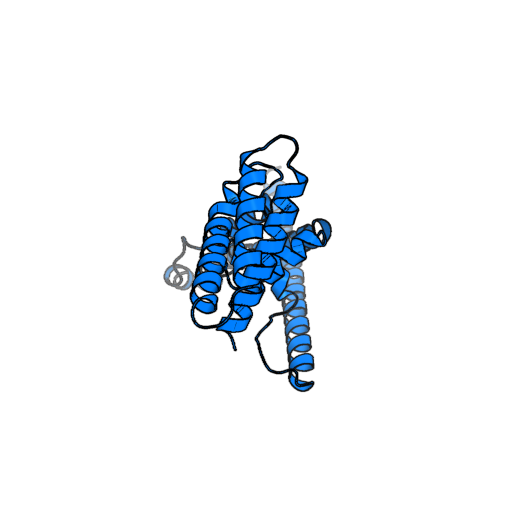C C . LEU A 1 186 ? 5.916 -16.294 12.889 1.00 42.84 186 LEU A C 1
ATOM 1512 O O . LEU A 1 186 ? 6.446 -15.190 12.988 1.00 42.84 186 LEU A O 1
ATOM 1516 N N . GLU A 1 187 ? 5.838 -17.183 13.874 1.00 42.06 187 GLU A N 1
ATOM 1517 C CA . GLU A 1 187 ? 6.333 -16.977 15.232 1.00 42.06 187 GLU A CA 1
ATOM 1518 C C . GLU A 1 187 ? 7.775 -16.434 15.237 1.00 42.06 187 GLU A C 1
ATOM 1520 O O . GLU A 1 187 ? 8.592 -16.813 14.387 1.00 42.06 187 GLU A O 1
ATOM 1525 N N . ASP A 1 188 ? 8.039 -15.526 16.189 1.00 42.44 188 ASP A N 1
ATOM 1526 C CA . ASP A 1 188 ? 9.317 -14.843 16.437 1.00 42.44 188 ASP A CA 1
ATOM 1527 C C . ASP A 1 188 ? 10.425 -15.855 16.789 1.00 42.44 188 ASP A C 1
ATOM 1529 O O . ASP A 1 188 ? 10.803 -16.021 17.949 1.00 42.44 188 ASP A O 1
ATOM 1533 N N . ASP A 1 189 ? 10.941 -16.551 15.780 1.00 51.84 189 ASP A N 1
ATOM 1534 C CA . ASP A 1 189 ? 12.151 -17.364 15.864 1.00 51.84 189 ASP A CA 1
ATOM 1535 C C . ASP A 1 189 ? 13.286 -16.661 15.100 1.00 51.84 189 ASP A C 1
ATOM 1537 O O . ASP A 1 189 ? 13.094 -16.166 13.982 1.00 51.84 189 ASP A O 1
ATOM 1541 N N . GLU A 1 190 ? 14.486 -16.610 15.684 1.00 54.84 190 GLU A N 1
ATOM 1542 C CA . GLU A 1 190 ? 15.657 -15.921 15.115 1.00 54.84 190 GLU A CA 1
ATOM 1543 C C . GLU A 1 190 ? 16.009 -16.447 13.713 1.00 54.84 190 GLU A C 1
ATOM 1545 O O . GLU A 1 190 ? 16.469 -15.684 12.854 1.00 54.84 190 GLU A O 1
ATOM 1550 N N . SER A 1 191 ? 15.726 -17.725 13.424 1.00 57.41 191 SER A N 1
ATOM 1551 C CA . SER A 1 191 ? 15.947 -18.293 12.089 1.00 57.41 191 SER A CA 1
ATOM 1552 C C . SER A 1 191 ? 15.009 -17.716 11.024 1.00 57.41 191 SER A C 1
ATOM 1554 O O . SER A 1 191 ? 15.399 -17.602 9.859 1.00 57.41 191 SER A O 1
ATOM 1556 N N . ASN A 1 192 ? 13.787 -17.327 11.401 1.00 58.66 192 ASN A N 1
ATOM 1557 C CA . ASN A 1 192 ? 12.803 -16.751 10.482 1.00 58.66 192 ASN A CA 1
ATOM 1558 C C . ASN A 1 192 ? 13.179 -15.316 10.101 1.00 58.66 192 ASN A C 1
ATOM 1560 O O . ASN A 1 192 ? 13.018 -14.924 8.946 1.00 58.66 192 ASN A O 1
ATOM 1564 N N . ILE A 1 193 ? 13.761 -14.551 11.027 1.00 59.38 193 ILE A N 1
ATOM 1565 C CA . ILE A 1 193 ? 14.203 -13.171 10.775 1.00 59.38 193 ILE A CA 1
ATOM 1566 C C . ILE A 1 193 ? 15.349 -13.149 9.753 1.00 59.38 193 ILE A C 1
ATOM 1568 O O . ILE A 1 193 ? 15.263 -12.446 8.744 1.00 59.38 193 ILE A O 1
ATOM 1572 N N . ALA A 1 194 ? 16.380 -13.977 9.951 1.00 67.00 194 ALA A N 1
ATOM 1573 C CA . ALA A 1 194 ? 17.522 -14.058 9.037 1.00 67.00 194 ALA A CA 1
ATOM 1574 C C . ALA A 1 194 ? 17.124 -14.551 7.630 1.00 67.00 194 ALA A C 1
ATOM 1576 O O . ALA A 1 194 ? 17.625 -14.058 6.616 1.00 67.00 194 ALA A O 1
ATOM 1577 N N . PHE A 1 195 ? 16.186 -15.500 7.543 1.00 68.06 195 PHE A N 1
ATOM 1578 C CA . PHE A 1 195 ? 15.630 -15.960 6.268 1.00 68.06 195 PHE A CA 1
ATOM 1579 C C . PHE A 1 195 ? 14.881 -14.837 5.529 1.00 68.06 195 PHE A C 1
ATOM 1581 O O . PHE A 1 195 ? 15.059 -14.648 4.323 1.00 68.06 195 PHE A O 1
ATOM 1588 N N . MET A 1 196 ? 14.100 -14.037 6.25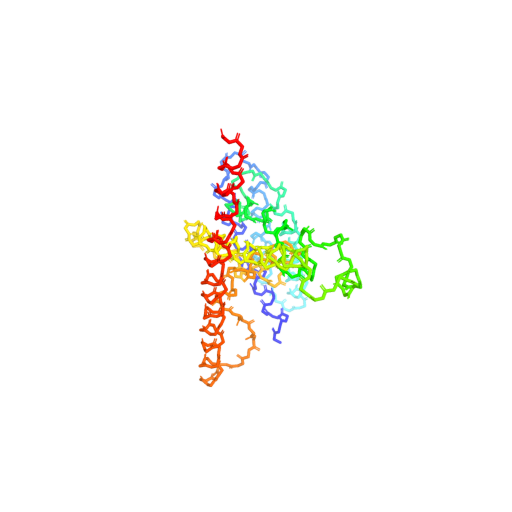6 1.00 59.97 196 MET A N 1
ATOM 1589 C CA . MET A 1 196 ? 13.347 -12.913 5.698 1.00 59.97 196 MET A CA 1
ATOM 1590 C C . MET A 1 196 ? 14.251 -11.777 5.218 1.00 59.97 196 MET A C 1
ATOM 1592 O O . MET A 1 196 ? 14.005 -11.207 4.152 1.00 59.97 196 MET A O 1
ATOM 1596 N N . GLU A 1 197 ? 15.314 -11.453 5.954 1.00 66.50 197 GLU A N 1
ATOM 1597 C CA . GLU A 1 197 ? 16.317 -10.483 5.503 1.00 66.50 197 GLU A CA 1
ATOM 1598 C C . GLU A 1 197 ? 17.023 -10.951 4.229 1.00 66.50 197 GLU A C 1
ATOM 1600 O O . GLU A 1 197 ? 17.162 -10.172 3.282 1.00 66.50 197 GLU A O 1
ATOM 1605 N N . ASN A 1 198 ? 17.373 -12.235 4.144 1.00 74.94 198 ASN A N 1
ATOM 1606 C CA . ASN A 1 198 ? 17.964 -12.803 2.935 1.00 74.94 198 ASN A CA 1
ATOM 1607 C C . ASN A 1 198 ? 17.020 -12.718 1.728 1.00 74.94 198 ASN A C 1
ATOM 1609 O O . ASN A 1 198 ? 17.449 -12.288 0.656 1.00 74.94 198 ASN A O 1
ATOM 1613 N N . LEU A 1 199 ? 15.727 -13.012 1.897 1.00 68.81 199 LEU A N 1
ATOM 1614 C CA . LEU A 1 199 ? 14.732 -12.844 0.830 1.00 68.81 199 LEU A CA 1
ATOM 1615 C C . LEU A 1 199 ? 14.598 -11.384 0.371 1.00 68.81 199 LEU A C 1
ATOM 1617 O O . LEU A 1 199 ? 14.445 -11.116 -0.825 1.00 68.81 199 LEU A O 1
ATOM 1621 N N . LYS A 1 200 ? 14.668 -10.416 1.295 1.00 66.44 200 LYS A N 1
ATOM 1622 C CA . LYS A 1 200 ? 14.668 -8.984 0.947 1.00 66.44 200 LYS A CA 1
ATOM 1623 C C . LYS A 1 200 ? 15.908 -8.617 0.136 1.00 66.44 200 LYS A C 1
ATOM 1625 O O . LYS A 1 200 ? 15.791 -7.950 -0.894 1.00 66.44 200 LYS A O 1
ATOM 1630 N N . ILE A 1 201 ? 17.081 -9.073 0.573 1.00 74.62 201 ILE A N 1
ATOM 1631 C CA . ILE A 1 201 ? 18.353 -8.834 -0.113 1.00 74.62 201 ILE A CA 1
ATOM 1632 C C . ILE A 1 201 ? 18.320 -9.436 -1.521 1.00 74.62 201 ILE A C 1
ATOM 1634 O O . ILE A 1 201 ? 18.705 -8.760 -2.475 1.00 74.62 201 ILE A O 1
ATOM 1638 N N . GLU A 1 202 ? 17.819 -10.660 -1.686 1.00 73.25 202 GLU A N 1
ATOM 1639 C CA . GLU A 1 202 ? 17.669 -11.285 -3.004 1.00 73.25 202 GLU A CA 1
ATOM 1640 C C . GLU A 1 202 ? 16.711 -10.514 -3.913 1.00 73.25 202 GLU A C 1
ATOM 1642 O O . GLU A 1 202 ? 17.044 -10.250 -5.070 1.00 73.25 202 GLU A O 1
ATOM 1647 N N . LYS A 1 203 ? 15.557 -10.068 -3.401 1.00 69.62 203 LYS A N 1
ATOM 1648 C CA . LYS A 1 203 ? 14.636 -9.219 -4.175 1.00 69.62 203 LYS A CA 1
ATOM 1649 C C . LYS A 1 203 ? 15.315 -7.935 -4.650 1.00 69.62 203 LYS A C 1
ATOM 1651 O O . LYS A 1 203 ? 15.151 -7.553 -5.809 1.00 69.62 203 LYS A O 1
ATOM 1656 N N . ILE A 1 204 ? 16.089 -7.275 -3.788 1.00 75.19 204 ILE A N 1
ATOM 1657 C CA . ILE A 1 204 ? 16.832 -6.059 -4.146 1.00 75.19 204 ILE A CA 1
ATOM 1658 C C . ILE A 1 204 ? 17.906 -6.370 -5.196 1.00 75.19 204 ILE A C 1
ATOM 1660 O O . ILE A 1 204 ? 18.004 -5.644 -6.185 1.00 75.19 204 ILE A O 1
ATOM 1664 N N . LYS A 1 205 ? 18.662 -7.464 -5.044 1.00 79.00 205 LYS A N 1
ATOM 1665 C CA . LYS A 1 205 ? 19.657 -7.907 -6.037 1.00 79.00 205 LYS A CA 1
ATOM 1666 C C . LYS A 1 205 ? 19.018 -8.147 -7.405 1.00 79.00 205 LYS A C 1
ATOM 1668 O O . LYS A 1 205 ? 19.477 -7.568 -8.386 1.00 79.00 205 LYS A O 1
ATOM 1673 N N . ASN A 1 206 ? 17.909 -8.881 -7.460 1.00 75.94 206 ASN A N 1
ATOM 1674 C CA . ASN A 1 206 ? 17.174 -9.149 -8.701 1.00 75.94 206 ASN A CA 1
ATOM 1675 C C . ASN A 1 206 ? 16.666 -7.860 -9.370 1.00 75.94 206 ASN A C 1
ATOM 1677 O O . ASN A 1 206 ? 16.716 -7.719 -10.596 1.00 75.94 206 ASN A O 1
ATOM 1681 N N . ARG A 1 207 ? 16.201 -6.885 -8.575 1.00 77.38 207 ARG A N 1
ATOM 1682 C CA . ARG A 1 207 ? 15.803 -5.557 -9.076 1.00 77.38 207 ARG A CA 1
ATOM 1683 C C . ARG A 1 207 ? 16.997 -4.792 -9.652 1.00 77.38 207 ARG A C 1
ATOM 1685 O O . ARG A 1 207 ? 16.885 -4.238 -10.743 1.00 77.38 207 ARG A O 1
ATOM 1692 N N . ILE A 1 208 ? 18.142 -4.801 -8.967 1.00 81.94 208 ILE A N 1
ATOM 1693 C CA . ILE A 1 208 ? 19.383 -4.174 -9.451 1.00 81.94 208 ILE A CA 1
ATOM 1694 C C . ILE A 1 208 ? 19.833 -4.809 -10.769 1.00 81.94 208 ILE A C 1
ATOM 1696 O O . ILE A 1 208 ? 20.186 -4.090 -11.702 1.00 81.94 208 ILE A O 1
ATOM 1700 N N . GLU A 1 209 ? 19.816 -6.136 -10.875 1.00 84.31 209 GLU A N 1
ATOM 1701 C CA . GLU A 1 209 ? 20.177 -6.832 -12.113 1.00 84.31 209 GLU A CA 1
ATOM 1702 C C . GLU A 1 209 ? 19.234 -6.484 -13.265 1.00 84.31 209 GLU A C 1
ATOM 1704 O O . GLU A 1 209 ? 19.701 -6.175 -14.361 1.00 84.31 209 GLU A O 1
ATOM 1709 N N . SER A 1 210 ? 17.926 -6.429 -13.000 1.00 77.19 210 SER A N 1
ATOM 1710 C CA . SER A 1 210 ? 16.924 -6.022 -13.993 1.00 77.19 210 SER A CA 1
ATOM 1711 C C . SER A 1 210 ? 17.181 -4.600 -14.512 1.00 77.19 210 SER A C 1
ATOM 1713 O O . SER A 1 210 ? 17.128 -4.361 -15.717 1.00 77.19 210 SER A O 1
ATOM 1715 N N . LEU A 1 211 ? 17.532 -3.660 -13.628 1.00 81.69 211 LEU A N 1
ATOM 1716 C CA . LEU A 1 211 ? 17.877 -2.282 -14.006 1.00 81.69 211 LEU A CA 1
ATOM 1717 C C . LEU A 1 211 ? 19.213 -2.187 -14.761 1.00 81.69 211 LEU A C 1
ATOM 1719 O O . LEU A 1 211 ? 19.351 -1.393 -15.690 1.00 81.69 211 LEU A O 1
ATOM 1723 N N . LYS A 1 212 ? 20.207 -3.012 -14.416 1.00 85.94 212 LYS A N 1
ATOM 1724 C CA . LYS A 1 212 ? 21.462 -3.092 -15.183 1.00 85.94 212 LYS A CA 1
ATOM 1725 C C . LYS A 1 212 ? 21.230 -3.640 -16.588 1.00 85.94 212 LYS A C 1
ATOM 1727 O O . LYS A 1 212 ? 21.834 -3.152 -17.541 1.00 85.94 212 LYS A O 1
ATOM 1732 N N . HIS A 1 213 ? 20.365 -4.644 -16.724 1.00 82.19 213 HIS A N 1
ATOM 1733 C CA . HIS A 1 213 ? 19.969 -5.191 -18.021 1.00 82.19 213 HIS A CA 1
ATOM 1734 C C . HIS A 1 213 ? 19.234 -4.144 -18.865 1.00 82.19 213 HIS A C 1
ATOM 1736 O O . HIS A 1 213 ? 19.596 -3.928 -20.020 1.00 82.19 213 HIS A O 1
ATOM 1742 N N . PHE A 1 214 ? 18.313 -3.393 -18.255 1.00 83.06 214 PHE A N 1
ATOM 1743 C CA . PHE A 1 214 ? 17.633 -2.260 -18.889 1.00 83.06 214 PHE A CA 1
ATOM 1744 C C . PHE A 1 214 ? 18.592 -1.242 -19.496 1.00 83.06 214 PHE A C 1
ATOM 1746 O O . PHE A 1 214 ? 18.392 -0.809 -20.626 1.00 83.06 214 PHE A O 1
ATOM 1753 N N . SER A 1 215 ? 19.657 -0.882 -18.771 1.00 85.31 215 SER A N 1
ATOM 1754 C CA . SER A 1 215 ? 20.648 0.072 -19.271 1.00 85.31 215 SER A CA 1
ATOM 1755 C C . SER A 1 215 ? 21.222 -0.364 -20.619 1.00 85.31 215 SER A C 1
ATOM 1757 O O . SER A 1 215 ? 21.440 0.483 -21.476 1.00 85.31 215 SER A O 1
ATOM 1759 N N . LYS A 1 216 ? 21.425 -1.671 -20.830 1.00 86.06 216 LYS A N 1
ATOM 1760 C CA . LYS A 1 216 ? 21.931 -2.218 -22.097 1.00 86.06 216 LYS A CA 1
ATOM 1761 C C . LYS A 1 216 ? 20.882 -2.152 -23.208 1.00 86.06 216 LYS A C 1
ATOM 1763 O O . LYS A 1 216 ? 21.221 -1.842 -24.347 1.00 86.06 216 LYS A O 1
ATOM 1768 N N . ILE A 1 217 ? 19.621 -2.451 -22.889 1.00 84.31 217 ILE A N 1
ATOM 1769 C CA . ILE A 1 217 ? 18.498 -2.346 -23.836 1.00 84.31 217 ILE A CA 1
ATOM 1770 C C . ILE A 1 217 ? 18.315 -0.892 -24.279 1.00 84.31 217 ILE A C 1
ATOM 1772 O O . ILE A 1 217 ? 18.184 -0.628 -25.471 1.00 84.31 217 ILE A O 1
ATOM 1776 N N . ASN A 1 218 ? 18.374 0.049 -23.336 1.00 85.44 218 ASN A N 1
ATOM 1777 C CA . ASN A 1 218 ? 18.275 1.476 -23.622 1.00 85.44 218 ASN A CA 1
ATOM 1778 C C . ASN A 1 218 ? 19.373 1.953 -24.568 1.00 85.44 218 ASN A C 1
ATOM 1780 O O . ASN A 1 218 ? 19.069 2.702 -25.488 1.00 85.44 218 ASN A O 1
ATOM 1784 N N . THR A 1 219 ? 20.618 1.500 -24.391 1.00 89.31 219 THR A N 1
ATOM 1785 C CA . THR A 1 219 ? 21.702 1.825 -25.328 1.00 89.31 219 THR A CA 1
ATOM 1786 C C . THR A 1 219 ? 21.378 1.341 -26.743 1.00 89.31 219 THR A C 1
ATOM 1788 O O . THR A 1 219 ? 21.482 2.119 -27.683 1.00 89.31 219 THR A O 1
ATOM 1791 N N . LYS A 1 220 ? 20.884 0.105 -26.905 1.00 85.12 220 LYS A N 1
ATOM 1792 C CA . LYS A 1 220 ? 20.478 -0.418 -28.224 1.00 85.12 220 LYS A CA 1
ATOM 1793 C C . LYS A 1 220 ? 19.325 0.369 -28.856 1.00 85.12 220 LYS A C 1
ATOM 1795 O O . LYS A 1 220 ? 19.317 0.576 -30.068 1.00 85.12 220 LYS A O 1
ATOM 1800 N N . LEU A 1 221 ? 18.340 0.773 -28.051 1.00 84.56 221 LEU A N 1
ATOM 1801 C CA . LEU A 1 221 ? 17.219 1.606 -28.500 1.00 84.56 221 LEU A CA 1
ATOM 1802 C C . LEU A 1 221 ? 17.711 2.978 -28.969 1.00 84.56 221 LEU A C 1
ATOM 1804 O O . LEU A 1 221 ? 17.328 3.421 -30.049 1.00 84.56 221 LEU A O 1
ATOM 1808 N N . LEU A 1 222 ? 18.588 3.609 -28.187 1.00 88.00 222 LEU A N 1
ATOM 1809 C CA . LEU A 1 222 ? 19.203 4.893 -28.514 1.00 88.00 222 LEU A CA 1
ATOM 1810 C C . LEU A 1 222 ? 19.971 4.811 -29.841 1.00 88.00 222 LEU A C 1
ATOM 1812 O O . LEU A 1 222 ? 19.673 5.566 -30.758 1.00 88.00 222 LEU A O 1
ATOM 1816 N N . GLU A 1 223 ? 20.862 3.827 -29.988 1.00 90.19 223 GLU A N 1
ATOM 1817 C CA . GLU A 1 223 ? 21.643 3.601 -31.214 1.00 90.19 223 GLU A CA 1
ATOM 1818 C C . GLU A 1 223 ? 20.759 3.322 -32.442 1.00 90.19 223 GLU A C 1
ATOM 1820 O O . GLU A 1 223 ? 21.142 3.603 -33.578 1.00 90.19 223 GLU A O 1
ATOM 1825 N N . SER A 1 224 ? 19.586 2.705 -32.262 1.00 85.75 224 SER A N 1
ATOM 1826 C CA . SER A 1 224 ? 18.621 2.521 -33.354 1.00 85.75 224 SER A CA 1
ATOM 1827 C C . SER A 1 224 ? 18.001 3.850 -33.776 1.00 85.75 224 SER A C 1
ATOM 1829 O O . SER A 1 224 ? 17.949 4.136 -34.967 1.00 85.75 224 SER A O 1
ATOM 1831 N N . LEU A 1 225 ? 17.567 4.667 -32.813 1.00 86.00 225 LEU A N 1
ATOM 1832 C CA . LEU A 1 225 ? 16.962 5.974 -33.079 1.00 86.00 225 LEU A CA 1
ATOM 1833 C C . LEU A 1 225 ? 17.965 6.955 -33.700 1.00 86.00 225 LEU A C 1
ATOM 1835 O O . LEU A 1 225 ? 17.612 7.694 -34.615 1.00 86.00 225 LEU A O 1
ATOM 1839 N N . GLU A 1 226 ? 19.217 6.935 -33.243 1.00 90.44 226 GLU A N 1
ATOM 1840 C CA . GLU A 1 226 ? 20.306 7.729 -33.818 1.00 90.44 226 GLU A CA 1
ATOM 1841 C C . GLU A 1 226 ? 20.604 7.315 -35.265 1.00 90.44 226 GLU A C 1
ATOM 1843 O O . GLU A 1 226 ? 20.754 8.172 -36.133 1.00 90.44 226 GLU A O 1
ATOM 1848 N N . ARG A 1 227 ? 20.623 6.007 -35.564 1.00 87.75 227 ARG A N 1
ATOM 1849 C CA . ARG A 1 227 ? 20.770 5.513 -36.945 1.00 87.75 227 ARG A CA 1
ATOM 1850 C C . ARG A 1 227 ? 19.605 5.931 -37.837 1.00 87.75 227 ARG A C 1
ATOM 1852 O O . ARG A 1 227 ? 19.847 6.376 -38.956 1.00 87.75 227 ARG A O 1
ATOM 1859 N N . ASP A 1 228 ? 18.375 5.821 -37.340 1.00 84.56 228 ASP A N 1
ATOM 1860 C CA . ASP A 1 228 ? 17.176 6.228 -38.078 1.00 84.56 228 ASP A CA 1
ATOM 1861 C C . ASP A 1 228 ? 17.192 7.732 -38.397 1.00 84.56 228 ASP A C 1
ATOM 1863 O O . ASP A 1 228 ? 16.776 8.132 -39.488 1.00 84.56 228 ASP A O 1
ATOM 1867 N N . LEU A 1 229 ? 17.698 8.559 -37.473 1.00 81.69 229 LEU A N 1
ATOM 1868 C CA . LEU A 1 229 ? 17.880 9.997 -37.677 1.00 81.69 229 LEU A CA 1
ATOM 1869 C C . LEU A 1 229 ? 18.897 10.278 -38.791 1.00 81.69 229 LEU A C 1
ATOM 1871 O O . LEU A 1 229 ? 18.577 11.004 -39.726 1.00 81.69 229 LEU A O 1
ATOM 1875 N N . ILE A 1 230 ? 20.067 9.632 -38.747 1.00 84.81 230 ILE A N 1
ATOM 1876 C CA . ILE A 1 230 ? 21.130 9.794 -39.755 1.00 84.81 230 ILE A CA 1
ATOM 1877 C C . ILE A 1 230 ? 20.658 9.376 -41.155 1.00 84.81 230 ILE A C 1
ATOM 1879 O O . ILE A 1 230 ? 21.070 9.963 -42.144 1.00 84.81 230 ILE A O 1
ATOM 1883 N N . THR A 1 231 ? 19.782 8.375 -41.275 1.00 75.25 231 THR A N 1
ATOM 1884 C CA . THR A 1 231 ? 19.223 7.971 -42.582 1.00 75.25 231 THR A CA 1
ATOM 1885 C C . THR A 1 231 ? 18.160 8.917 -43.148 1.00 75.25 231 THR A C 1
ATOM 1887 O O . THR A 1 231 ? 17.706 8.705 -44.275 1.00 75.25 231 THR A O 1
ATOM 1890 N N . LYS A 1 232 ? 17.715 9.916 -42.377 1.00 69.62 232 LYS A N 1
ATOM 1891 C CA . LYS A 1 232 ? 16.685 10.889 -42.774 1.00 69.62 232 LYS A CA 1
ATOM 1892 C C . LYS A 1 232 ? 17.214 12.313 -42.977 1.00 69.62 232 LYS A C 1
ATOM 1894 O O . LYS A 1 232 ? 16.452 13.135 -43.487 1.00 69.62 232 LYS A O 1
ATOM 1899 N N . GLU A 1 233 ? 18.456 12.584 -42.584 1.00 52.94 233 GLU A N 1
ATOM 1900 C CA . GLU A 1 233 ? 19.218 13.805 -42.900 1.00 52.94 233 GLU A CA 1
ATOM 1901 C C . GLU A 1 233 ? 20.042 13.620 -44.183 1.00 52.94 233 GLU A C 1
ATOM 1903 O O . GLU A 1 233 ? 20.132 14.601 -44.956 1.00 52.94 233 GLU A O 1
#

Radius of gyration: 24.4 Å; Cα contacts (8 Å, |Δi|>4): 128; chains: 1; bounding box: 46×43×74 Å

Secondary structure (DSSP, 8-state):
-HHHHHHHHHHHHHHHHHHHHHHTTTT-HHHHHHHHHHHHHHHHHHH--THHHHHHHHHHHHHHHHHHHTGGGSPTTSSTTGGGHHHHHHHHHH-TT-SS-TTGGGS-HHHHHHSPTT-HHHHHHHHHHHHHHHHHHHHHHHHHHHHHHH--HHHHHHHHHHGGG--TTHHHHHHHHHTTS--------HHHHHHHHHHHHHHHHHHHHHHHHHHHHHHHHHHHHHHHHHTT-